Protein AF-A0A935YI33-F1 (afdb_monomer)

Nearest PDB structures (foldseek):
  3vtx-assembly2_B  TM=5.139E-01  e=2.008E-01  Candidatus Magnetobacterium bavaricum
  2r5v-assembly2_B  TM=5.586E-01  e=6.092E-01  Amycolatopsis orientalis
  2r5v-assembly1_A  TM=6.300E-01  e=1.299E+00  Amycolatopsis orientalis
  7yvv-assembly1_A  TM=6.075E-01  e=1.235E+00  Amycolatopsis sp. Hca4
  5kpe-assembly1_A  TM=3.046E-01  e=2.912E+00  synthetic construct

Mean predicted aligned error: 13.24 Å

Secondary structure (DSSP, 8-state):
-HHHHTT----PPPPP-------------PPPPTT-------TT-PPPPTT-PPPTT-PPP--------TTTHHHHHHHHHHHHHHH-TTPEEPTT---EEEEEETTEEEEEEEEEPTTS-EEEEEEEHHHHHHHHTS-TTPPP-HHHHHHHHHHHHTT-----HHHHHHHHTTSTT--TTSSHHHHHHHHHHHHHHTT-HHHHHHHHHHHHHHHTT-HHHHHHHHHHHHHTT-HHHHHHHHHHHHHHHHHH-SSTTTTSSSTTPEE-SSHHHHHHHHHHTTEEEEEEEEEEETTEEEEEEEEEETTT--EEEEEEE-HHHHHHHT-SPP---

Sequence (333 aa):
MIKRLFGFGSRGARPEADRAPARSMGSDPQPECPCLRVWDRRADGTPINPYRYAGDDGSEPSRPIIPLGVARGPVLMAAIHLWVHERYPAAVIGQDGNPWLVSEEGDLHVFAASIRHPDGAAQEVYFNASAVWAALQRDPAAVPTPGDYEALAARMLAGELALDFDWLRRCFATCSAYDPYSGKLATLRKELGDLVTGGEPTRAIAMFQGILPLCLASPLPHALIATAYADLGDSRSADRHRHLAQALLTTMQPEPDAGRSVEKAILTLFPFEEYTLLEIWGYRLERQELNRVGERSLDVMHVIHRETHERAVRYFDVTSIISTTQGPPARTP

pLDDT: mean 74.84, std 23.68, range [23.09, 98.62]

Solvent-accessible surface area (backbone atoms only — not comparable to full-atom values): 19824 Å² total; per-residue (Å²): 110,66,26,60,60,73,70,64,65,80,91,73,78,81,82,85,79,83,88,83,85,88,85,89,78,88,82,80,86,73,82,81,75,89,84,79,77,81,92,63,60,49,98,85,68,50,82,67,66,94,72,66,83,76,67,98,77,78,65,83,75,77,78,80,80,76,80,58,62,88,88,51,37,69,63,53,49,52,49,51,51,48,53,48,37,74,77,35,74,72,40,44,59,45,100,80,55,61,68,40,82,62,46,76,62,86,93,46,46,33,29,36,37,57,36,30,39,86,90,68,52,76,42,81,45,76,47,47,55,56,22,52,50,50,52,68,74,47,63,89,83,65,74,71,36,45,67,57,21,53,55,49,49,52,42,45,73,76,64,53,83,66,53,46,51,54,56,39,39,55,6,40,67,60,27,93,80,55,61,67,74,74,52,56,67,62,51,53,50,49,53,41,49,50,27,43,76,68,71,35,31,72,60,26,50,58,50,45,68,75,43,38,91,80,40,73,71,42,28,62,67,30,26,50,47,17,50,25,29,43,77,73,67,38,53,69,62,13,52,53,23,41,50,50,14,50,52,37,46,40,58,49,47,79,48,100,58,49,15,61,39,82,91,38,33,24,70,37,75,37,74,67,51,56,57,50,51,34,49,56,72,42,36,43,84,75,45,74,48,82,45,74,60,87,92,42,34,29,41,40,34,36,29,30,30,72,87,78,65,48,74,50,62,37,26,30,30,34,35,67,46,56,59,66,73,64,56,78,74,78,78,78,129

Foldseek 3Di:
DLLVLLVNDDDDDDDDDDDDDDDDDDDDDDPDDPPDDDADDPPVRHHDDPQDDDDPPPDDPPPPQDDDPPPCRVVLQVLVVVLCCVLQVQWDQDPVRTFGFRDDDPQWTKTWTWTAHPVRDTDIDIDTSLLSVQVSVDDPPDQAELVQLVVQLVCVVVLDLSHPLLSNLRNLLHDPLQDQPPCVVVVLLVVLQVCLVVLNLVVSVVSCVVCCVNDVSPLSSLSSNLSSCVSVVNNVSSVSSSSSSVSSVCQQPVDPCQQQDPVRAGEDSHPVVVVSVCVNQQKDFPDWDWDDDPLWTWIWTWIARNPPRDIGIGIHTCNSVVVVVVPDPPPDD

Structure (mmCIF, N/CA/C/O backbone):
data_AF-A0A935YI33-F1
#
_entry.id   AF-A0A935YI33-F1
#
loop_
_atom_site.group_PDB
_atom_site.id
_atom_site.type_symbol
_atom_site.label_atom_id
_atom_site.label_alt_id
_atom_site.label_comp_id
_atom_site.label_asym_id
_atom_site.label_entity_id
_atom_site.label_seq_id
_atom_site.pdbx_PDB_ins_code
_atom_site.Cartn_x
_atom_site.Cartn_y
_atom_site.Cartn_z
_atom_site.occupancy
_atom_site.B_iso_or_equiv
_atom_site.auth_seq_id
_atom_site.auth_comp_id
_atom_site.auth_asym_id
_atom_site.auth_atom_id
_atom_site.pdbx_PDB_model_num
ATOM 1 N N . MET A 1 1 ? 7.855 14.098 -3.648 1.00 59.44 1 MET A N 1
ATOM 2 C CA . MET A 1 1 ? 8.245 13.145 -4.717 1.00 59.44 1 MET A CA 1
ATOM 3 C C . MET A 1 1 ? 7.154 12.107 -4.924 1.00 59.44 1 MET A C 1
ATOM 5 O O . MET A 1 1 ? 6.757 11.879 -6.060 1.00 59.44 1 MET A O 1
ATOM 9 N N . ILE A 1 2 ? 6.618 11.547 -3.835 1.00 67.38 2 ILE A N 1
ATOM 10 C CA . ILE A 1 2 ? 5.631 10.461 -3.858 1.00 67.38 2 ILE A CA 1
ATOM 11 C C . ILE A 1 2 ? 4.358 10.851 -4.620 1.00 67.38 2 ILE A C 1
ATOM 13 O O . ILE A 1 2 ? 3.901 10.085 -5.460 1.00 67.38 2 ILE A O 1
ATOM 17 N N . LYS A 1 3 ? 3.854 12.084 -4.453 1.00 68.06 3 LYS A N 1
ATOM 18 C CA . LYS A 1 3 ? 2.726 12.592 -5.260 1.00 68.06 3 LYS A CA 1
ATOM 19 C C . LYS A 1 3 ? 2.952 12.452 -6.774 1.00 68.06 3 LYS A C 1
ATOM 21 O O . LYS A 1 3 ? 2.015 12.122 -7.481 1.00 68.06 3 LYS A O 1
ATOM 26 N N . ARG A 1 4 ? 4.176 12.661 -7.284 1.00 71.56 4 ARG A N 1
ATOM 27 C CA . ARG A 1 4 ? 4.474 12.496 -8.721 1.00 71.56 4 ARG A CA 1
ATOM 28 C C . ARG A 1 4 ? 4.488 11.027 -9.144 1.00 71.56 4 ARG A C 1
ATOM 30 O O . ARG A 1 4 ? 3.982 10.731 -10.217 1.00 71.56 4 ARG A O 1
ATOM 37 N N . LEU A 1 5 ? 5.007 10.132 -8.298 1.00 67.38 5 LEU A N 1
ATOM 38 C CA . LEU A 1 5 ? 5.055 8.687 -8.575 1.00 67.38 5 LEU A CA 1
ATOM 39 C C . LEU A 1 5 ? 3.659 8.086 -8.777 1.00 67.38 5 LEU A C 1
ATOM 41 O O . LEU A 1 5 ? 3.488 7.190 -9.593 1.00 67.38 5 LEU A O 1
ATOM 45 N N . PHE A 1 6 ? 2.663 8.616 -8.068 1.00 66.19 6 PHE A N 1
ATOM 46 C CA . PHE A 1 6 ? 1.271 8.175 -8.160 1.00 66.19 6 PHE A CA 1
ATOM 47 C C . PHE A 1 6 ? 0.375 9.107 -9.000 1.00 66.19 6 PHE A C 1
ATOM 49 O O . PHE A 1 6 ? -0.841 8.958 -8.990 1.00 66.19 6 PHE A O 1
ATOM 56 N N . GLY A 1 7 ? 0.941 10.091 -9.709 1.00 56.66 7 GLY A N 1
ATOM 57 C CA . GLY A 1 7 ? 0.167 10.988 -10.582 1.00 56.66 7 GLY A CA 1
ATOM 58 C C . GLY A 1 7 ? -0.690 12.058 -9.877 1.00 56.66 7 GLY A C 1
ATOM 59 O O . GLY A 1 7 ? -1.504 12.705 -10.524 1.00 56.66 7 GLY A O 1
ATOM 60 N N . PHE A 1 8 ? -0.496 12.315 -8.580 1.00 43.59 8 PHE A N 1
ATOM 61 C CA . PHE A 1 8 ? -1.274 13.257 -7.752 1.00 43.59 8 PHE A CA 1
ATOM 62 C C . PHE A 1 8 ? -0.698 14.695 -7.674 1.00 43.59 8 PHE A C 1
ATOM 64 O O . PHE A 1 8 ? -0.730 15.335 -6.621 1.00 43.59 8 PHE A O 1
ATOM 71 N N . GLY A 1 9 ? -0.114 15.232 -8.750 1.00 35.72 9 GLY A N 1
ATOM 72 C CA . GLY A 1 9 ? 0.497 16.575 -8.743 1.00 35.72 9 GLY A CA 1
ATOM 73 C C . GLY A 1 9 ? -0.469 17.724 -9.077 1.00 35.72 9 GLY A C 1
ATOM 74 O O . GLY A 1 9 ? -1.128 17.689 -10.111 1.00 35.72 9 GLY A O 1
ATOM 75 N N . SER A 1 10 ? -0.495 18.786 -8.259 1.00 36.47 10 SER A N 1
ATOM 76 C CA . SER A 1 10 ? -1.095 20.087 -8.602 1.00 36.47 10 SER A CA 1
ATOM 77 C C . SER A 1 10 ? -0.217 20.858 -9.605 1.00 36.47 10 SER A C 1
ATOM 79 O O . SER A 1 10 ? 1.015 20.774 -9.573 1.00 36.47 10 SER A O 1
ATOM 81 N N . ARG A 1 11 ? -0.849 21.605 -10.527 1.00 31.61 11 ARG A N 1
ATOM 82 C CA . ARG A 1 11 ? -0.173 22.456 -11.524 1.00 31.61 11 ARG A CA 1
ATOM 83 C C . ARG A 1 11 ? 0.627 23.557 -10.812 1.00 31.61 11 ARG A C 1
ATOM 85 O O . ARG A 1 11 ? 0.046 24.516 -10.316 1.00 31.61 11 ARG A O 1
ATOM 92 N N . GLY A 1 12 ? 1.952 23.428 -10.774 1.00 33.34 12 GLY A N 1
ATOM 93 C CA . GLY A 1 12 ? 2.852 24.506 -10.361 1.00 33.34 12 GLY A CA 1
ATOM 94 C C . GLY A 1 12 ? 3.067 25.503 -11.501 1.00 33.34 12 GLY A C 1
ATOM 95 O O . GLY A 1 12 ? 3.291 25.095 -12.640 1.00 33.34 12 GLY A O 1
ATOM 96 N N . ALA A 1 13 ? 2.973 26.796 -11.189 1.00 34.59 13 ALA A N 1
ATOM 97 C CA . ALA A 1 13 ? 3.215 27.907 -12.104 1.00 34.59 13 ALA A CA 1
ATOM 98 C C . ALA A 1 13 ? 4.584 27.806 -12.807 1.00 34.59 13 ALA A C 1
ATOM 100 O O . ALA A 1 13 ? 5.570 27.360 -12.218 1.00 34.59 13 ALA A O 1
ATOM 101 N N . ARG A 1 14 ? 4.631 28.236 -14.077 1.00 29.80 14 ARG A N 1
ATOM 102 C CA . ARG A 1 14 ? 5.876 28.373 -14.850 1.00 29.80 14 ARG A CA 1
ATOM 103 C C . ARG A 1 14 ? 6.832 29.334 -14.127 1.00 29.80 14 ARG A C 1
ATOM 105 O O . ARG A 1 14 ? 6.373 30.397 -13.713 1.00 29.80 14 ARG A O 1
ATOM 112 N N . PRO A 1 15 ? 8.135 29.020 -14.024 1.00 34.75 15 PRO A N 1
ATOM 113 C CA . PRO A 1 15 ? 9.113 30.009 -13.607 1.00 34.75 15 PRO A CA 1
ATOM 114 C C . PRO A 1 15 ? 9.239 31.081 -14.696 1.00 34.75 15 PRO A C 1
ATOM 116 O O . PRO A 1 15 ? 9.358 30.780 -15.886 1.00 34.75 15 PRO A O 1
ATOM 119 N N . GLU A 1 16 ? 9.161 32.330 -14.260 1.00 34.31 16 GLU A N 1
ATOM 120 C CA . GLU A 1 16 ? 9.405 33.528 -15.052 1.00 34.31 16 GLU A CA 1
ATOM 121 C C . GLU A 1 16 ? 10.890 33.541 -15.455 1.00 34.31 16 GLU A C 1
ATOM 123 O O . GLU A 1 16 ? 11.776 33.464 -14.605 1.00 34.31 16 GLU A O 1
ATOM 128 N N . ALA A 1 17 ? 11.162 33.526 -16.762 1.00 40.50 17 ALA A N 1
ATOM 129 C CA . ALA A 1 17 ? 12.516 33.511 -17.301 1.00 40.50 17 ALA A CA 1
ATOM 130 C C . ALA A 1 17 ? 13.021 34.947 -17.488 1.00 40.50 17 ALA A C 1
ATOM 132 O O . ALA A 1 17 ? 12.507 35.690 -18.328 1.00 40.50 17 ALA A O 1
ATOM 133 N N . ASP A 1 18 ? 14.051 35.304 -16.725 1.00 40.47 18 ASP A N 1
ATOM 134 C CA . ASP A 1 18 ? 14.826 36.527 -16.913 1.00 40.47 18 ASP A CA 1
ATOM 135 C C . ASP A 1 18 ? 15.598 36.510 -18.243 1.00 40.47 18 ASP A C 1
ATOM 137 O O . ASP A 1 18 ? 16.157 35.498 -18.677 1.00 40.47 18 ASP A O 1
ATOM 141 N N . ARG A 1 19 ? 15.617 37.672 -18.902 1.00 46.53 19 ARG A N 1
ATOM 142 C CA . ARG A 1 19 ? 16.257 37.933 -20.199 1.00 46.53 19 ARG A CA 1
ATOM 143 C C . ARG A 1 19 ? 17.764 38.184 -20.063 1.00 46.53 19 ARG A C 1
ATOM 145 O O . ARG A 1 19 ? 18.158 39.082 -19.328 1.00 46.53 19 ARG A O 1
ATOM 152 N N . ALA A 1 20 ? 18.570 37.554 -20.926 1.00 34.31 20 ALA A N 1
ATOM 153 C CA . ALA A 1 20 ? 19.817 38.110 -21.488 1.00 34.31 20 ALA A CA 1
ATOM 154 C C . ALA A 1 20 ? 20.235 37.357 -22.784 1.00 34.31 20 ALA A C 1
ATOM 156 O O . ALA A 1 20 ? 19.763 36.241 -23.001 1.00 34.31 20 ALA A O 1
ATOM 157 N N . PRO A 1 21 ? 21.035 37.959 -23.696 1.00 50.53 21 PRO A N 1
ATOM 158 C CA . PRO A 1 21 ? 20.793 37.824 -25.135 1.00 50.53 21 PRO A CA 1
ATOM 159 C C . PRO A 1 21 ? 21.691 36.844 -25.918 1.00 50.53 21 PRO A C 1
ATOM 161 O O . PRO A 1 21 ? 22.870 36.659 -25.638 1.00 50.53 21 PRO A O 1
ATOM 164 N N . ALA A 1 22 ? 21.069 36.311 -26.975 1.00 43.03 22 ALA A N 1
ATOM 165 C CA . ALA A 1 22 ? 21.565 35.921 -28.300 1.00 43.03 22 ALA A CA 1
ATOM 166 C C . ALA A 1 22 ? 23.020 35.431 -28.480 1.00 43.03 22 ALA A C 1
ATOM 168 O O . ALA A 1 22 ? 23.965 36.214 -28.573 1.00 43.03 22 ALA A O 1
ATOM 169 N N . ARG A 1 23 ? 23.139 34.138 -28.817 1.00 32.62 23 ARG A N 1
ATOM 170 C CA . ARG A 1 23 ? 24.031 33.657 -29.885 1.00 32.62 23 ARG A CA 1
ATOM 171 C C . ARG A 1 23 ? 23.282 32.661 -30.769 1.00 32.62 23 ARG A C 1
ATOM 173 O O . ARG A 1 23 ? 22.796 31.645 -30.289 1.00 32.62 23 ARG A O 1
ATOM 180 N N . SER A 1 24 ? 23.189 32.980 -32.056 1.00 39.78 24 SER A N 1
ATOM 181 C CA . SER A 1 24 ? 22.669 32.112 -33.110 1.00 39.78 24 SER A CA 1
ATOM 182 C C . SER A 1 24 ? 23.780 31.221 -33.659 1.00 39.78 24 SER A C 1
ATOM 184 O O . SER A 1 24 ? 24.807 31.751 -34.080 1.00 39.78 24 SER A O 1
ATOM 186 N N . MET A 1 25 ? 23.545 29.913 -33.752 1.00 32.97 25 MET A N 1
ATOM 187 C CA . MET A 1 25 ? 24.075 29.072 -34.829 1.00 32.97 25 MET A CA 1
ATOM 188 C C . MET A 1 25 ? 23.209 27.810 -34.981 1.00 32.97 25 MET A C 1
ATOM 190 O O . MET A 1 25 ? 23.080 27.040 -34.039 1.00 32.97 25 MET A O 1
ATOM 194 N N . GLY A 1 26 ? 22.622 27.667 -36.177 1.00 35.56 26 GLY A N 1
ATOM 195 C CA . GLY A 1 26 ? 22.215 26.428 -36.856 1.00 35.56 26 GLY A CA 1
ATOM 196 C C . GLY A 1 26 ? 21.299 25.443 -36.127 1.00 35.56 26 GLY A C 1
ATOM 197 O O . GLY A 1 26 ? 21.787 24.554 -35.440 1.00 35.56 26 GLY A O 1
ATOM 198 N N . SER A 1 27 ? 19.992 25.515 -36.387 1.00 30.86 27 SER A N 1
ATOM 199 C CA . SER A 1 27 ? 19.051 24.419 -36.129 1.00 30.86 27 SER A CA 1
ATOM 200 C C . SER A 1 27 ? 18.629 23.770 -37.450 1.00 30.86 27 SER A C 1
ATOM 202 O O . SER A 1 27 ? 17.852 24.364 -38.199 1.00 30.86 27 SER A O 1
ATOM 204 N N . ASP A 1 28 ? 19.105 22.552 -37.709 1.00 34.19 28 ASP A N 1
ATOM 205 C CA . ASP A 1 28 ? 18.313 21.575 -38.462 1.00 34.19 28 ASP A CA 1
ATOM 206 C C . ASP A 1 28 ? 17.108 21.157 -37.593 1.00 34.19 28 ASP A C 1
ATOM 208 O O . ASP A 1 28 ? 17.246 21.068 -36.366 1.00 34.19 28 ASP A O 1
ATOM 212 N N . PRO A 1 29 ? 15.920 20.915 -38.176 1.00 32.59 29 PRO A N 1
ATOM 213 C CA . PRO A 1 29 ? 14.749 20.504 -37.414 1.00 32.59 29 PRO A CA 1
ATOM 214 C C . PRO A 1 29 ? 14.952 19.078 -36.886 1.00 32.59 29 PRO A C 1
ATOM 216 O O . PRO A 1 29 ? 14.968 18.112 -37.648 1.00 32.59 29 PRO A O 1
ATOM 219 N N . GLN A 1 30 ? 15.096 18.934 -35.568 1.00 31.50 30 GLN A N 1
ATOM 220 C CA . GLN A 1 30 ? 14.924 17.631 -34.931 1.00 31.50 30 GLN A CA 1
ATOM 221 C C . GLN A 1 30 ? 13.450 17.207 -35.019 1.00 31.50 30 GLN A C 1
ATOM 223 O O . GLN A 1 30 ? 12.571 18.059 -34.870 1.00 31.50 30 GLN A O 1
ATOM 228 N N . PRO A 1 31 ? 13.156 15.914 -35.248 1.00 27.16 31 PRO A N 1
ATOM 229 C CA . PRO A 1 31 ? 11.786 15.427 -35.248 1.00 27.16 31 PRO A CA 1
ATOM 230 C C . PRO A 1 31 ? 11.202 15.582 -33.842 1.00 27.16 31 PRO A C 1
ATOM 232 O O . PRO A 1 31 ? 11.780 15.119 -32.857 1.00 27.16 31 PRO A O 1
ATOM 235 N N . GLU A 1 32 ? 10.060 16.259 -33.753 1.00 26.84 32 GLU A N 1
ATOM 236 C CA . GLU A 1 32 ? 9.299 16.379 -32.515 1.00 26.84 32 GLU A CA 1
ATOM 237 C C . GLU A 1 32 ? 8.979 14.981 -31.963 1.00 26.84 32 GLU A C 1
ATOM 239 O O . GLU A 1 32 ? 8.422 14.122 -32.647 1.00 26.84 32 GLU A O 1
ATOM 244 N N . CYS A 1 33 ? 9.356 14.747 -30.708 1.00 23.62 33 CYS A N 1
ATOM 245 C CA . CYS A 1 33 ? 9.044 13.524 -29.983 1.00 23.62 33 CYS A CA 1
ATOM 246 C C . CYS A 1 33 ? 7.551 13.546 -29.576 1.00 23.62 33 CYS A C 1
ATOM 248 O O . CYS A 1 33 ? 7.162 14.449 -28.830 1.00 23.62 33 CYS A O 1
ATOM 250 N N . PRO A 1 34 ? 6.686 12.599 -30.003 1.00 25.39 34 PRO A N 1
ATOM 251 C CA . PRO A 1 34 ? 5.232 12.731 -29.825 1.00 25.39 34 PRO A CA 1
ATOM 252 C C . PRO A 1 34 ? 4.716 12.464 -28.400 1.00 25.39 34 PRO A C 1
ATOM 254 O O . PRO A 1 34 ? 3.519 12.592 -28.152 1.00 25.39 34 PRO A O 1
ATOM 257 N N . CYS A 1 35 ? 5.565 12.052 -27.455 1.00 25.00 35 CYS A N 1
ATOM 258 C CA . CYS A 1 35 ? 5.125 11.416 -26.207 1.00 25.00 35 CYS A CA 1
ATOM 259 C C . CYS A 1 35 ? 5.115 12.313 -24.956 1.00 25.00 35 CYS A C 1
ATOM 261 O O . CYS A 1 35 ? 4.927 11.807 -23.851 1.00 25.00 35 CYS A O 1
ATOM 263 N N . LEU A 1 36 ? 5.241 13.637 -25.094 1.00 23.09 36 LEU A N 1
ATOM 264 C CA . LEU A 1 36 ? 5.132 14.558 -23.957 1.00 23.09 36 LEU A CA 1
ATOM 265 C C . LEU A 1 36 ? 4.016 15.594 -24.169 1.00 23.09 36 LEU A C 1
ATOM 267 O O . LEU A 1 36 ? 4.271 16.746 -24.514 1.00 23.09 36 LEU A O 1
ATOM 271 N N . ARG A 1 37 ? 2.757 15.202 -23.927 1.00 24.36 37 ARG A N 1
ATOM 272 C CA . ARG A 1 37 ? 1.667 16.167 -23.701 1.00 24.36 37 ARG A CA 1
ATOM 273 C C . ARG A 1 37 ? 1.352 16.269 -22.217 1.00 24.36 37 ARG A C 1
ATOM 275 O O . ARG A 1 37 ? 0.995 15.298 -21.558 1.00 24.36 37 ARG A O 1
ATOM 282 N N . VAL A 1 38 ? 1.502 17.486 -21.709 1.00 26.45 38 VAL A N 1
ATOM 283 C CA . VAL A 1 38 ? 1.072 17.899 -20.377 1.00 26.45 38 VAL A CA 1
ATOM 284 C C . VAL A 1 38 ? -0.459 17.865 -20.314 1.00 26.45 38 VAL A C 1
ATOM 286 O O . VAL A 1 38 ? -1.143 18.334 -21.217 1.00 26.45 38 VAL A O 1
ATOM 289 N N . TRP A 1 39 ? -0.962 17.291 -19.226 1.00 35.00 39 TRP A N 1
ATOM 290 C CA . TRP A 1 39 ? -2.357 17.116 -18.826 1.00 35.00 39 TRP A CA 1
ATOM 291 C C . TRP A 1 39 ? -3.199 18.390 -18.970 1.00 35.00 39 TRP A C 1
ATOM 293 O O . TRP A 1 39 ? -3.049 19.320 -18.167 1.00 35.00 39 TRP A O 1
ATOM 303 N N . ASP A 1 40 ? -4.136 18.411 -19.920 1.00 32.69 40 ASP A N 1
ATOM 304 C CA . ASP A 1 40 ? -5.087 19.512 -20.080 1.00 32.69 40 ASP A CA 1
ATOM 305 C C . ASP A 1 40 ? -6.541 19.142 -19.788 1.00 32.69 40 ASP A C 1
ATOM 307 O O . ASP A 1 40 ? -6.985 18.016 -19.996 1.00 32.69 40 ASP A O 1
ATOM 311 N N . ARG A 1 41 ? -7.278 20.127 -19.264 1.00 36.75 41 ARG A N 1
ATOM 312 C CA . ARG A 1 41 ? -8.740 20.172 -19.338 1.00 36.75 41 ARG A CA 1
ATOM 313 C C . ARG A 1 41 ? -9.105 20.858 -20.649 1.00 36.75 41 ARG A C 1
ATOM 315 O O . ARG A 1 41 ? -8.359 21.714 -21.124 1.00 36.75 41 ARG A O 1
ATOM 322 N N . ARG A 1 42 ? -10.274 20.546 -21.203 1.00 42.56 42 ARG A N 1
ATOM 323 C CA . ARG A 1 42 ? -10.866 21.413 -22.230 1.00 42.56 42 ARG A CA 1
ATOM 324 C C . ARG A 1 42 ? -11.097 22.813 -21.646 1.00 42.56 42 ARG A C 1
ATOM 326 O O . ARG A 1 42 ? -11.226 22.968 -20.430 1.00 42.56 42 ARG A O 1
ATOM 333 N N . ALA A 1 43 ? -11.173 23.830 -22.505 1.00 36.81 43 ALA A N 1
ATOM 334 C CA . ALA A 1 43 ? -11.447 25.211 -22.090 1.00 36.81 43 ALA A CA 1
ATOM 335 C C . ALA A 1 43 ? -12.778 25.362 -21.318 1.00 36.81 43 ALA A C 1
ATOM 337 O O . ALA A 1 43 ? -12.944 26.313 -20.561 1.00 36.81 43 ALA A O 1
ATOM 338 N N . ASP A 1 44 ? -13.694 24.402 -21.468 1.00 48.47 44 ASP A N 1
ATOM 339 C CA . ASP A 1 44 ? -14.980 24.323 -20.765 1.00 48.47 44 ASP A CA 1
ATOM 340 C C . ASP A 1 44 ? -14.911 23.637 -19.384 1.00 48.47 44 ASP A C 1
ATOM 342 O O . ASP A 1 44 ? -15.921 23.509 -18.695 1.00 48.47 44 ASP A O 1
ATOM 346 N N . GLY A 1 45 ? -13.728 23.186 -18.959 1.00 35.00 45 GLY A N 1
ATOM 347 C CA . GLY A 1 45 ? -13.525 22.559 -17.659 1.00 35.00 45 GLY A CA 1
ATOM 348 C C . GLY A 1 45 ? -13.875 21.071 -17.583 1.00 35.00 45 GLY A C 1
ATOM 349 O O . GLY A 1 45 ? -13.715 20.500 -16.501 1.00 35.00 45 GLY A O 1
ATOM 350 N N . THR A 1 46 ? -14.272 20.411 -18.675 1.00 41.94 46 THR A N 1
ATOM 351 C CA . THR A 1 46 ? -14.496 18.955 -18.669 1.00 41.94 46 THR A CA 1
ATOM 352 C C . THR A 1 46 ? -13.179 18.161 -18.578 1.00 41.94 46 THR A C 1
ATOM 354 O O . THR A 1 46 ? -12.167 18.547 -19.182 1.00 41.94 46 THR A O 1
ATOM 357 N N . PRO A 1 47 ? -13.146 17.059 -17.797 1.00 37.91 47 PRO A N 1
ATOM 358 C CA . PRO A 1 47 ? -11.981 16.184 -17.719 1.00 37.91 47 PRO A CA 1
ATOM 359 C C . PRO A 1 47 ? -11.801 15.405 -19.029 1.00 37.91 47 PRO A C 1
ATOM 361 O O . PRO A 1 47 ? -12.751 14.843 -19.574 1.00 37.91 47 PRO A O 1
ATOM 364 N N . ILE A 1 48 ? -10.569 15.364 -19.539 1.00 41.03 48 ILE A N 1
ATOM 365 C CA . ILE A 1 48 ? -10.214 14.523 -20.685 1.00 41.03 48 ILE A CA 1
ATOM 366 C C . ILE A 1 48 ? -10.034 13.087 -20.175 1.00 41.03 48 ILE A C 1
ATOM 368 O O . ILE A 1 48 ? -9.177 12.832 -19.333 1.00 41.03 48 ILE A O 1
ATOM 372 N N . ASN A 1 49 ? -10.854 12.160 -20.674 1.00 38.41 49 ASN A N 1
ATOM 373 C CA . ASN A 1 49 ? -10.708 10.725 -20.422 1.00 38.41 49 ASN A CA 1
ATOM 374 C C . ASN A 1 49 ? -9.491 10.195 -21.218 1.00 38.41 49 ASN A C 1
ATOM 376 O O . ASN A 1 49 ? -9.512 10.300 -22.447 1.00 38.41 49 ASN A O 1
ATOM 380 N N . PRO A 1 50 ? -8.456 9.628 -20.567 1.00 36.16 50 PRO A N 1
ATOM 381 C CA . PRO A 1 50 ? -7.214 9.217 -21.230 1.00 36.16 50 PRO A CA 1
ATOM 382 C C . PRO A 1 50 ? -7.356 8.002 -22.165 1.00 36.16 50 PRO A C 1
ATOM 384 O O . PRO A 1 50 ? -6.408 7.690 -22.876 1.00 36.16 50 PRO A O 1
ATOM 387 N N . TYR A 1 51 ? -8.524 7.352 -22.216 1.00 33.31 51 TYR A N 1
ATOM 388 C CA . TYR A 1 51 ? -8.783 6.181 -23.066 1.00 33.31 51 TYR A CA 1
ATOM 389 C C . TYR A 1 51 ? -9.726 6.463 -24.247 1.00 33.31 51 TYR A C 1
ATOM 391 O O . TYR A 1 51 ? -10.108 5.552 -24.978 1.00 33.31 51 TYR A O 1
ATOM 399 N N . ARG A 1 52 ? -10.115 7.726 -24.473 1.00 36.38 52 ARG A N 1
ATOM 400 C CA . ARG A 1 52 ? -10.940 8.109 -25.629 1.00 36.38 52 ARG A CA 1
ATOM 401 C C . ARG A 1 52 ? -10.046 8.517 -26.802 1.00 36.38 52 ARG A C 1
ATOM 403 O O . ARG A 1 52 ? -9.565 9.646 -26.847 1.00 36.38 52 ARG A O 1
ATOM 410 N N . TYR A 1 53 ? -9.886 7.633 -27.785 1.00 31.59 53 TYR A N 1
ATOM 411 C CA . TYR A 1 53 ? -9.515 8.074 -29.131 1.00 31.59 53 TYR A CA 1
ATOM 412 C C . TYR A 1 53 ? -10.677 8.899 -29.704 1.00 31.59 53 TYR A C 1
ATOM 414 O O . TYR A 1 53 ? -11.808 8.419 -29.790 1.00 31.59 53 TYR A O 1
ATOM 422 N N . ALA A 1 54 ? -10.409 10.157 -30.050 1.00 35.47 54 ALA A N 1
ATOM 423 C CA . ALA A 1 54 ? -11.294 10.940 -30.902 1.00 35.47 54 ALA A CA 1
ATOM 424 C C . ALA A 1 54 ? -11.027 10.527 -32.355 1.00 35.47 54 ALA A C 1
ATOM 426 O O . ALA A 1 54 ? -9.874 10.517 -32.779 1.00 35.47 54 ALA A O 1
ATOM 427 N N . GLY A 1 55 ? -12.075 10.171 -33.100 1.00 36.22 55 GLY A N 1
ATOM 428 C CA . GLY A 1 55 ? -11.997 10.170 -34.559 1.00 36.22 55 GLY A CA 1
ATOM 429 C C . GLY A 1 55 ? -11.776 11.601 -35.059 1.00 36.22 55 GLY A C 1
ATOM 430 O O . GLY A 1 55 ? -12.247 12.553 -34.435 1.00 36.22 55 GLY A O 1
ATOM 431 N N . ASP A 1 56 ? -11.049 11.745 -36.165 1.00 35.84 56 ASP A N 1
ATOM 432 C CA . ASP A 1 56 ? -10.579 13.024 -36.728 1.00 35.84 56 ASP A CA 1
ATOM 433 C C . ASP A 1 56 ? -11.686 14.008 -37.175 1.00 35.84 56 ASP A C 1
ATOM 435 O O . ASP A 1 56 ? -11.379 15.091 -37.670 1.00 35.84 56 ASP A O 1
ATOM 439 N N . ASP A 1 57 ? -12.973 13.693 -37.011 1.00 42.69 57 ASP A N 1
ATOM 440 C CA . ASP A 1 57 ? -14.076 14.491 -37.565 1.00 42.69 57 ASP A CA 1
ATOM 441 C C . ASP A 1 57 ? -14.839 15.356 -36.546 1.00 42.69 57 ASP A C 1
ATOM 443 O O . ASP A 1 57 ? -15.745 16.099 -36.925 1.00 42.69 57 ASP A O 1
ATOM 447 N N . GLY A 1 58 ? -14.479 15.308 -35.260 1.00 37.38 58 GLY A N 1
ATOM 448 C CA . GLY A 1 58 ? -15.135 16.121 -34.230 1.00 37.38 58 GLY A CA 1
ATOM 449 C C . GLY A 1 58 ? -16.607 15.767 -33.982 1.00 37.38 58 GLY A C 1
ATOM 450 O O . GLY A 1 58 ? -17.298 16.517 -33.289 1.00 37.38 58 GLY A O 1
ATOM 451 N N . SER A 1 59 ? -17.094 14.637 -34.502 1.00 35.69 59 SER A N 1
ATOM 452 C CA . SER A 1 59 ? -18.404 14.103 -34.139 1.00 35.69 59 SER A CA 1
ATOM 453 C C . SER A 1 59 ? -18.342 13.427 -32.761 1.00 35.69 59 SER A C 1
ATOM 455 O O . SER A 1 59 ? -17.340 12.809 -32.392 1.00 35.69 59 SER A O 1
ATOM 457 N N . GLU A 1 60 ? -19.394 13.568 -31.942 1.00 34.09 60 GLU A N 1
ATOM 458 C CA . GLU A 1 60 ? -19.512 12.752 -30.729 1.00 34.09 60 GLU A CA 1
ATOM 459 C C . GLU A 1 60 ? -19.591 11.278 -31.146 1.00 34.09 60 GLU A C 1
ATOM 461 O O . GLU A 1 60 ? -20.538 10.907 -31.846 1.00 34.09 60 GLU A O 1
ATOM 466 N N . PRO A 1 61 ? -18.660 10.405 -30.716 1.00 34.78 61 PRO A N 1
ATOM 467 C CA . PRO A 1 61 ? -18.794 8.996 -31.019 1.00 34.78 61 PRO A CA 1
ATOM 468 C C . PRO A 1 61 ? -20.027 8.476 -30.282 1.00 34.78 61 PRO A C 1
ATOM 470 O O . PRO A 1 61 ? -20.092 8.507 -29.046 1.00 34.78 61 PRO A O 1
ATOM 473 N N . SER A 1 62 ? -21.002 7.980 -31.045 1.00 39.56 62 SER A N 1
ATOM 474 C CA . SER A 1 62 ? -22.052 7.106 -30.534 1.00 39.56 62 SER A CA 1
ATOM 475 C C . SER A 1 62 ? -21.381 6.019 -29.698 1.00 39.56 62 SER A C 1
ATOM 477 O O . SER A 1 62 ? -20.565 5.267 -30.231 1.00 39.56 62 SER A O 1
ATOM 479 N N . ARG A 1 63 ? -21.661 5.983 -28.389 1.00 37.53 63 ARG A N 1
ATOM 480 C CA . ARG A 1 63 ? -21.049 5.041 -27.440 1.00 37.53 63 ARG A CA 1
ATOM 481 C C . ARG A 1 63 ? -21.234 3.612 -27.977 1.00 37.53 63 ARG A C 1
ATOM 483 O O . ARG A 1 63 ? -22.380 3.160 -28.010 1.00 37.53 63 ARG A O 1
ATOM 490 N N . PRO A 1 64 ? -20.178 2.892 -28.399 1.00 31.80 64 PRO A N 1
ATOM 491 C CA . PRO A 1 64 ? -20.345 1.498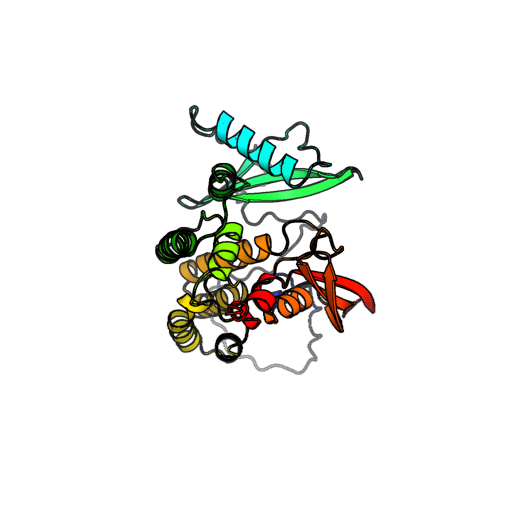 -28.762 1.00 31.80 64 PRO A CA 1
ATOM 492 C C . PRO A 1 64 ? -20.611 0.720 -27.472 1.00 31.80 64 PRO A C 1
ATOM 494 O O . PRO A 1 64 ? -19.731 0.550 -26.632 1.00 31.80 64 PRO A O 1
ATOM 497 N N . ILE A 1 65 ? -21.855 0.282 -27.288 1.00 38.31 65 ILE A N 1
ATOM 498 C CA . ILE A 1 65 ? -22.182 -0.745 -26.303 1.00 38.31 65 ILE A CA 1
ATOM 499 C C . ILE A 1 65 ? -21.627 -2.043 -26.883 1.00 38.31 65 ILE A C 1
ATOM 501 O O . ILE A 1 65 ? -22.210 -2.601 -27.809 1.00 38.31 65 ILE A O 1
ATOM 505 N N . ILE A 1 66 ? -20.477 -2.494 -26.387 1.00 33.56 66 ILE A N 1
ATOM 506 C CA . ILE A 1 66 ? -19.940 -3.811 -26.733 1.00 33.56 66 ILE A CA 1
ATOM 507 C C . ILE A 1 66 ? -20.696 -4.830 -25.868 1.00 33.56 66 ILE A C 1
ATOM 509 O O . ILE A 1 66 ? -20.563 -4.794 -24.641 1.00 33.56 66 ILE A O 1
ATOM 513 N N . PRO A 1 67 ? -21.535 -5.707 -26.447 1.00 34.22 67 PRO A N 1
ATOM 514 C CA . PRO A 1 67 ? -22.249 -6.700 -25.663 1.00 34.22 67 PRO A CA 1
ATOM 515 C C . PRO A 1 67 ? -21.256 -7.723 -25.100 1.00 34.22 67 PRO A C 1
ATOM 517 O O . PRO A 1 67 ? -20.575 -8.426 -25.846 1.00 34.22 67 PRO A O 1
ATOM 520 N N . LEU A 1 68 ? -21.201 -7.829 -23.769 1.00 39.47 68 LEU A N 1
ATOM 521 C CA . LEU A 1 68 ? -20.561 -8.949 -23.080 1.00 39.47 68 LEU A CA 1
ATOM 522 C C . LEU A 1 68 ? -21.172 -10.262 -23.589 1.00 39.47 68 LEU A C 1
ATOM 524 O O . LEU A 1 68 ? -22.396 -10.380 -23.681 1.00 39.47 68 LEU A O 1
ATOM 528 N N . GLY A 1 69 ? -20.331 -11.253 -23.904 1.00 37.38 69 GLY A N 1
ATOM 529 C CA . GLY A 1 69 ? -20.769 -12.564 -24.389 1.00 37.38 69 GLY A CA 1
ATOM 530 C C . GLY A 1 69 ? -21.946 -13.127 -23.577 1.00 37.38 69 GLY A C 1
ATOM 531 O O . GLY A 1 69 ? -21.912 -13.171 -22.343 1.00 37.38 69 GLY A O 1
ATOM 532 N N . VAL A 1 70 ? -22.986 -13.558 -24.298 1.00 36.97 70 VAL A N 1
ATOM 533 C CA . VAL A 1 70 ? -24.379 -13.775 -23.845 1.00 36.97 70 VAL A CA 1
ATOM 534 C C . VAL A 1 70 ? -24.525 -14.691 -22.613 1.00 36.97 70 VAL A C 1
ATOM 536 O O . VAL A 1 70 ? -25.518 -14.607 -21.900 1.00 3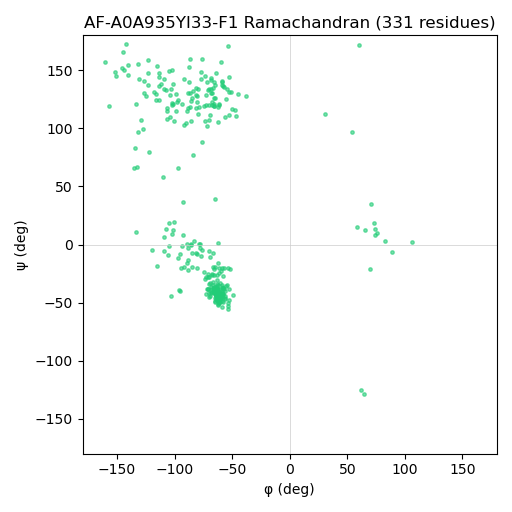6.97 70 VAL A O 1
ATOM 539 N N . ALA A 1 71 ? -23.528 -15.527 -22.306 1.00 31.81 71 ALA A N 1
ATOM 540 C CA . ALA A 1 71 ? -23.567 -16.462 -21.178 1.00 31.81 71 ALA A CA 1
ATOM 541 C C . ALA A 1 71 ? -22.978 -15.926 -19.852 1.00 31.81 71 ALA A C 1
ATOM 543 O O . ALA A 1 71 ? -23.282 -16.478 -18.799 1.00 31.81 71 ALA A O 1
ATOM 544 N N . ARG A 1 72 ? -22.140 -14.874 -19.868 1.00 46.69 72 ARG A N 1
ATOM 545 C CA . ARG A 1 72 ? -21.489 -14.318 -18.653 1.00 46.69 72 ARG A CA 1
ATOM 546 C C . ARG A 1 72 ? -21.927 -12.895 -18.304 1.00 46.69 72 ARG A C 1
ATOM 548 O O . ARG A 1 72 ? -21.765 -12.488 -17.158 1.00 46.69 72 ARG A O 1
ATOM 555 N N . GLY A 1 73 ? -22.515 -12.168 -19.258 1.00 55.50 73 GLY A N 1
ATOM 556 C CA . GLY A 1 73 ? -22.947 -10.778 -19.082 1.00 55.50 73 GLY A CA 1
ATOM 557 C C . GLY A 1 73 ? -23.860 -10.549 -17.867 1.00 55.50 73 GLY A C 1
ATOM 558 O O . GLY A 1 73 ? -23.499 -9.753 -17.008 1.00 55.50 73 GLY A O 1
ATOM 559 N N . PRO A 1 74 ? -24.993 -11.259 -17.716 1.00 57.06 74 PRO A N 1
ATOM 560 C CA . PRO A 1 74 ? -25.939 -10.977 -16.632 1.00 57.06 74 PRO A CA 1
ATOM 561 C C . PRO A 1 74 ? -25.378 -11.262 -15.233 1.00 57.06 74 PRO A C 1
ATOM 563 O O . PRO A 1 74 ? -25.609 -10.491 -14.306 1.00 57.06 74 PRO A O 1
ATOM 566 N N . VAL A 1 75 ? -24.611 -12.347 -15.085 1.00 59.66 75 VAL A N 1
ATOM 567 C CA . VAL A 1 75 ? -24.041 -12.758 -13.793 1.00 59.66 75 VAL A CA 1
ATOM 568 C C . VAL A 1 75 ? -22.911 -11.820 -13.377 1.00 59.66 75 VAL A C 1
ATOM 570 O O . VAL A 1 75 ? -22.871 -11.405 -12.225 1.00 59.66 75 VAL A O 1
ATOM 573 N N . LEU A 1 76 ? -22.033 -11.431 -14.311 1.00 62.81 76 LEU A N 1
ATOM 574 C CA . LEU A 1 76 ? -20.970 -10.462 -14.042 1.00 62.81 76 LEU A CA 1
ATOM 575 C C . LEU A 1 76 ? -21.542 -9.079 -13.704 1.00 62.81 76 LEU A C 1
ATOM 577 O O . LEU A 1 76 ? -21.058 -8.424 -12.790 1.00 62.81 76 LEU A O 1
ATOM 581 N N . MET A 1 77 ? -22.595 -8.648 -14.398 1.00 65.56 77 MET A N 1
ATOM 582 C CA . MET A 1 77 ? -23.241 -7.361 -14.129 1.00 65.56 77 MET A CA 1
ATOM 583 C C . MET A 1 77 ? -23.954 -7.346 -12.775 1.00 65.56 77 MET A C 1
ATOM 585 O O . MET A 1 77 ? -23.809 -6.378 -12.034 1.00 65.56 77 MET A O 1
ATOM 589 N N . ALA A 1 78 ? -24.638 -8.433 -12.404 1.00 65.62 78 ALA A N 1
ATOM 590 C CA . ALA A 1 78 ? -25.224 -8.586 -11.072 1.00 65.62 78 ALA A CA 1
ATOM 591 C C . ALA A 1 78 ? -24.151 -8.609 -9.970 1.00 65.62 78 ALA A C 1
ATOM 593 O O . ALA A 1 78 ? -24.312 -7.968 -8.937 1.00 65.62 78 ALA A O 1
ATOM 594 N N . ALA A 1 79 ? -23.034 -9.296 -10.217 1.00 65.06 79 ALA A N 1
ATOM 595 C CA . ALA A 1 79 ? -21.857 -9.308 -9.354 1.00 65.06 79 ALA A CA 1
ATOM 596 C C . ALA A 1 79 ? -21.282 -7.896 -9.153 1.00 65.06 79 ALA A C 1
ATOM 598 O O . ALA A 1 79 ? -21.060 -7.465 -8.025 1.00 65.06 79 ALA A O 1
ATOM 599 N N . ILE A 1 80 ? -21.098 -7.143 -10.237 1.00 66.19 80 ILE A N 1
ATOM 600 C CA . ILE A 1 80 ? -20.625 -5.761 -10.176 1.00 66.19 80 ILE A CA 1
ATOM 601 C C . ILE A 1 80 ? -21.618 -4.872 -9.418 1.00 66.19 80 ILE A C 1
ATOM 603 O O . ILE A 1 80 ? -21.199 -4.085 -8.574 1.00 66.19 80 ILE A O 1
ATOM 607 N N . HIS A 1 81 ? -22.922 -4.996 -9.678 1.00 65.19 81 HIS A N 1
ATOM 608 C CA . HIS A 1 81 ? -23.949 -4.257 -8.938 1.00 65.19 81 HIS A CA 1
ATOM 609 C C . HIS A 1 81 ? -23.921 -4.576 -7.445 1.00 65.19 81 HIS A C 1
ATOM 611 O O . HIS A 1 81 ? -23.971 -3.648 -6.642 1.00 65.19 81 HIS A O 1
ATOM 617 N N . LEU A 1 82 ? -23.784 -5.852 -7.074 1.00 67.62 82 LEU A N 1
ATOM 618 C CA . LEU A 1 82 ? -23.672 -6.275 -5.680 1.00 67.62 82 LEU A CA 1
ATOM 619 C C . LEU A 1 82 ? -22.416 -5.689 -5.023 1.00 67.62 82 LEU A C 1
ATOM 621 O O . LEU A 1 82 ? -22.514 -5.071 -3.969 1.00 67.62 82 LEU A O 1
ATOM 625 N N . TRP A 1 83 ? -21.263 -5.794 -5.686 1.00 68.94 83 TRP A N 1
ATOM 626 C CA . TRP A 1 83 ? -19.997 -5.245 -5.196 1.00 68.94 83 TRP A CA 1
ATOM 627 C C . TRP A 1 83 ? -20.053 -3.721 -5.010 1.00 68.94 83 TRP A C 1
ATOM 629 O O . TRP A 1 83 ? -19.607 -3.198 -3.989 1.00 68.94 83 TRP A O 1
ATOM 639 N N . VAL A 1 84 ? -20.640 -2.997 -5.972 1.00 64.56 84 VAL A N 1
ATOM 640 C CA . VAL A 1 84 ? -20.842 -1.544 -5.866 1.00 64.56 84 VAL A CA 1
ATOM 641 C C . VAL A 1 84 ? -21.793 -1.215 -4.715 1.00 64.56 84 VAL A C 1
ATOM 643 O O . VAL A 1 84 ? -21.508 -0.301 -3.949 1.00 64.56 84 VAL A O 1
ATOM 646 N N . HIS A 1 85 ? -22.888 -1.957 -4.555 1.00 66.12 85 HIS A N 1
ATOM 647 C CA . HIS A 1 85 ? -23.857 -1.722 -3.486 1.00 66.12 85 HIS A CA 1
ATOM 648 C C . HIS A 1 85 ? -23.275 -2.012 -2.093 1.00 66.12 85 HIS A C 1
ATOM 650 O O . HIS A 1 85 ? -23.522 -1.256 -1.159 1.00 66.12 85 HIS A O 1
ATOM 656 N N . GLU A 1 86 ? -22.490 -3.077 -1.923 1.00 66.06 86 GLU A N 1
ATOM 657 C CA . GLU A 1 86 ? -21.836 -3.392 -0.644 1.00 66.06 86 GLU A CA 1
ATOM 658 C C . GLU A 1 86 ? -20.842 -2.307 -0.220 1.00 66.06 86 GLU A C 1
ATOM 660 O O . GLU A 1 86 ? -20.757 -1.966 0.959 1.00 66.06 86 GLU A O 1
ATOM 665 N N . ARG A 1 87 ? -20.109 -1.741 -1.183 1.00 63.97 87 ARG A N 1
ATOM 666 C CA . ARG A 1 87 ? -19.062 -0.743 -0.926 1.00 63.97 87 ARG A CA 1
ATOM 667 C C . ARG A 1 87 ? -19.580 0.695 -0.905 1.00 63.97 87 ARG A C 1
ATOM 669 O O . ARG A 1 87 ? -18.962 1.570 -0.308 1.00 63.97 87 ARG A O 1
ATOM 676 N N . TYR A 1 88 ? -20.724 0.942 -1.537 1.00 59.47 88 TYR A N 1
ATOM 677 C CA . TYR A 1 88 ? -21.378 2.246 -1.607 1.00 59.47 88 TYR A CA 1
ATOM 678 C C . TYR A 1 88 ? -22.888 2.103 -1.337 1.00 59.47 88 TYR A C 1
ATOM 680 O O . TYR A 1 88 ? -23.703 2.383 -2.217 1.00 59.47 88 TYR A O 1
ATOM 688 N N . PRO A 1 89 ? -23.297 1.708 -0.115 1.00 53.38 89 PRO A N 1
ATOM 689 C CA . PRO A 1 89 ? -24.686 1.337 0.193 1.00 53.38 89 PRO A CA 1
ATOM 690 C C . PRO A 1 89 ? -25.682 2.494 0.078 1.00 53.38 89 PRO A C 1
ATOM 692 O O . PRO A 1 89 ? -26.881 2.275 -0.065 1.00 53.38 89 PRO A O 1
ATOM 695 N N . ALA A 1 90 ? -25.196 3.735 0.143 1.00 50.22 90 ALA A N 1
ATOM 696 C CA . ALA A 1 90 ? -26.012 4.934 -0.014 1.00 50.22 90 ALA A CA 1
ATOM 697 C C . ALA A 1 90 ? -26.049 5.455 -1.459 1.00 50.22 90 ALA A C 1
ATOM 699 O O . ALA A 1 90 ? -26.686 6.475 -1.725 1.00 50.22 90 ALA A O 1
ATOM 700 N N . ALA A 1 91 ? -25.335 4.807 -2.380 1.00 47.84 91 ALA A N 1
ATOM 701 C CA . ALA A 1 91 ? -25.175 5.317 -3.719 1.00 47.84 91 ALA A CA 1
ATOM 702 C C . ALA A 1 91 ? -26.079 4.620 -4.731 1.00 47.84 91 ALA A C 1
ATOM 704 O O . ALA A 1 91 ? -26.233 3.401 -4.743 1.00 47.84 91 ALA A O 1
ATOM 705 N N . VAL A 1 92 ? -26.661 5.422 -5.620 1.00 51.16 92 VAL A N 1
ATOM 706 C CA . VAL A 1 92 ? -27.509 4.931 -6.704 1.00 51.16 92 VAL A CA 1
ATOM 707 C C . VAL A 1 92 ? -26.658 4.854 -7.961 1.00 51.16 92 VAL A C 1
ATOM 709 O O . VAL A 1 92 ? -26.088 5.857 -8.403 1.00 51.16 92 VAL A O 1
ATOM 712 N N . ILE A 1 93 ? -26.578 3.667 -8.555 1.00 58.38 93 ILE A N 1
ATOM 713 C CA . ILE A 1 93 ? -26.069 3.524 -9.917 1.00 58.38 93 ILE A CA 1
ATOM 714 C C . ILE A 1 93 ? -27.145 4.143 -10.819 1.00 58.38 93 ILE A C 1
ATOM 716 O O . ILE A 1 93 ? -28.308 3.762 -10.709 1.00 58.38 93 ILE A O 1
ATOM 720 N N . GLY A 1 94 ? -26.799 5.180 -11.595 1.00 48.53 94 GLY A N 1
ATOM 721 C CA . GLY A 1 94 ? -27.775 6.044 -12.291 1.00 48.53 94 GLY A CA 1
ATOM 722 C C . GLY A 1 94 ? -28.794 5.292 -13.168 1.00 48.53 94 GLY A C 1
ATOM 723 O O . GLY A 1 94 ? -28.647 4.106 -13.409 1.00 48.53 94 GLY A O 1
ATOM 724 N N . GLN A 1 95 ? -29.833 5.959 -13.687 1.00 42.56 95 GLN A N 1
ATOM 725 C CA . GLN A 1 95 ? -30.881 5.293 -14.496 1.00 42.56 95 GLN A CA 1
ATOM 726 C C . GLN A 1 95 ? -30.360 4.588 -15.768 1.00 42.56 95 GLN A C 1
ATOM 728 O O . GLN A 1 95 ? -30.997 3.651 -16.242 1.00 42.56 95 GLN A O 1
ATOM 733 N N . ASP A 1 96 ? -29.167 4.954 -16.246 1.00 53.53 96 ASP A N 1
ATOM 734 C CA . ASP A 1 96 ? -28.455 4.296 -17.355 1.00 53.53 96 ASP A CA 1
ATOM 735 C C . ASP A 1 96 ? -27.471 3.206 -16.858 1.00 53.53 96 ASP A C 1
ATOM 737 O O . ASP A 1 96 ? -26.647 2.710 -17.625 1.00 53.53 96 ASP A O 1
ATOM 741 N N . GLY A 1 97 ? -27.527 2.894 -15.556 1.00 53.78 97 GLY A N 1
ATOM 742 C CA . GLY A 1 97 ? -26.516 2.394 -14.611 1.00 53.78 97 GLY A CA 1
ATOM 743 C C . GLY A 1 97 ? -25.921 1.014 -14.830 1.00 53.78 97 GLY A C 1
ATOM 744 O O . GLY A 1 97 ? -25.655 0.273 -13.883 1.00 53.78 97 GLY A O 1
ATOM 745 N N . ASN A 1 98 ? -25.673 0.667 -16.077 1.00 60.31 98 ASN A N 1
ATOM 746 C CA . ASN A 1 98 ? -24.821 -0.446 -16.409 1.00 60.31 98 ASN A CA 1
ATOM 747 C C . ASN A 1 98 ? -23.366 0.032 -16.408 1.00 60.31 98 ASN A C 1
ATOM 749 O O . ASN A 1 98 ? -23.052 1.001 -17.103 1.00 60.31 98 ASN A O 1
ATOM 753 N N . PRO A 1 99 ? -22.473 -0.632 -15.653 1.00 63.66 99 PRO A N 1
ATOM 754 C CA . PRO A 1 99 ? -21.047 -0.602 -15.927 1.00 63.66 99 PRO A CA 1
ATOM 755 C C . PRO A 1 99 ? -20.774 -0.621 -17.429 1.00 63.66 99 PRO A C 1
ATOM 757 O O . PRO A 1 99 ? -21.280 -1.495 -18.135 1.00 63.66 99 PRO A O 1
ATOM 760 N N . TRP A 1 100 ? -19.982 0.324 -17.924 1.00 69.31 100 TRP A N 1
ATOM 761 C CA . TRP A 1 100 ? -19.529 0.304 -19.312 1.00 69.31 100 TRP A CA 1
ATOM 762 C C . TRP A 1 100 ? -18.043 -0.017 -19.365 1.00 69.31 100 TRP A C 1
ATOM 764 O O . TRP A 1 100 ? -17.267 0.404 -18.506 1.00 69.31 100 TRP A O 1
ATOM 774 N N . LEU A 1 101 ? -17.655 -0.785 -20.377 1.00 66.44 101 LEU A N 1
ATOM 775 C CA . LEU A 1 101 ? -16.261 -1.100 -20.645 1.00 66.44 101 LEU A CA 1
ATOM 776 C C . LEU A 1 101 ? -15.540 0.186 -21.075 1.00 66.44 101 LEU A C 1
ATOM 778 O O . LEU A 1 101 ? -15.963 0.862 -22.013 1.00 66.44 101 LEU A O 1
ATOM 782 N N . VAL A 1 102 ? -14.484 0.545 -20.354 1.00 69.19 102 VAL A N 1
ATOM 783 C CA . VAL A 1 102 ? -13.644 1.723 -20.615 1.00 69.19 102 VAL A CA 1
ATOM 784 C C . VAL A 1 102 ? -12.413 1.339 -21.419 1.00 69.19 102 VAL A C 1
ATOM 786 O O . VAL A 1 102 ? -11.994 2.099 -22.286 1.00 69.19 102 VAL A O 1
ATOM 789 N N . SER A 1 103 ? -11.831 0.179 -21.117 1.00 64.56 103 SER A N 1
ATOM 790 C CA . SER A 1 103 ? -10.642 -0.334 -21.789 1.00 64.56 103 SER A CA 1
ATOM 791 C C . SER A 1 103 ? -10.636 -1.860 -21.774 1.00 64.56 103 SER A C 1
ATOM 793 O O . SER A 1 103 ? -11.072 -2.481 -20.798 1.00 64.56 103 SER A O 1
ATOM 795 N N . GLU A 1 104 ? -10.126 -2.432 -22.858 1.00 62.56 104 GLU A N 1
ATOM 796 C CA . GLU A 1 104 ? -9.835 -3.850 -23.024 1.00 62.56 104 GLU A CA 1
ATOM 797 C C . GLU A 1 104 ? -8.394 -3.965 -23.520 1.00 62.56 104 GLU A C 1
ATOM 799 O O . GLU A 1 104 ? -8.085 -3.600 -24.654 1.00 62.56 104 GLU A O 1
ATOM 804 N N . GLU A 1 105 ? -7.497 -4.417 -22.646 1.00 54.78 105 GLU A N 1
ATOM 805 C CA . GLU A 1 105 ? -6.086 -4.597 -22.981 1.00 54.78 105 GLU A CA 1
ATOM 806 C C . GLU A 1 105 ? -5.632 -5.985 -22.510 1.00 54.78 105 GLU A C 1
ATOM 808 O O . GLU A 1 105 ? -5.351 -6.219 -21.333 1.00 54.78 105 GLU A O 1
ATOM 813 N N . GLY A 1 106 ? -5.639 -6.951 -23.434 1.00 67.38 106 GLY A N 1
ATOM 814 C CA . GLY A 1 106 ? -5.469 -8.368 -23.096 1.00 67.38 106 GLY A CA 1
ATOM 815 C C . GLY A 1 106 ? -6.625 -8.884 -22.230 1.00 67.38 106 GLY A C 1
ATOM 816 O O . GLY A 1 106 ? -7.783 -8.676 -22.570 1.00 67.38 106 GLY A O 1
ATOM 817 N N . ASP A 1 107 ? -6.308 -9.523 -21.098 1.00 53.72 107 ASP A N 1
ATOM 818 C CA . ASP A 1 107 ? -7.296 -10.039 -20.128 1.00 53.72 107 ASP A CA 1
ATOM 819 C C . ASP A 1 107 ? -7.800 -8.967 -19.133 1.00 53.72 107 ASP A C 1
ATOM 821 O O . ASP A 1 107 ? -8.551 -9.261 -18.194 1.00 53.72 107 ASP A O 1
ATOM 825 N N . LEU A 1 108 ? -7.353 -7.714 -19.282 1.00 59.09 108 LEU A N 1
ATOM 826 C CA . LEU A 1 108 ? -7.749 -6.610 -18.418 1.00 59.09 108 LEU A CA 1
ATOM 827 C C . LEU A 1 108 ? -8.999 -5.925 -18.976 1.00 59.09 108 LEU A C 1
ATOM 829 O O . LEU A 1 108 ? -8.920 -5.125 -19.906 1.00 59.09 108 LEU A O 1
ATOM 833 N N . HIS A 1 109 ? -10.144 -6.187 -18.347 1.00 70.19 109 HIS A N 1
ATOM 834 C CA . HIS A 1 109 ? -11.381 -5.455 -18.608 1.00 70.19 109 HIS A CA 1
ATOM 835 C C . HIS A 1 109 ? -11.606 -4.406 -17.517 1.00 70.19 109 HIS A C 1
ATOM 837 O O . HIS A 1 109 ? -11.960 -4.739 -16.378 1.00 70.19 109 HIS A O 1
ATOM 843 N N . VAL A 1 110 ? -11.399 -3.136 -17.866 1.00 68.94 110 VAL A N 1
ATOM 844 C CA . VAL A 1 110 ? -11.681 -2.004 -16.977 1.00 68.94 110 VAL A CA 1
ATOM 845 C C . VAL A 1 110 ? -13.083 -1.503 -17.264 1.00 68.94 110 VAL A C 1
ATOM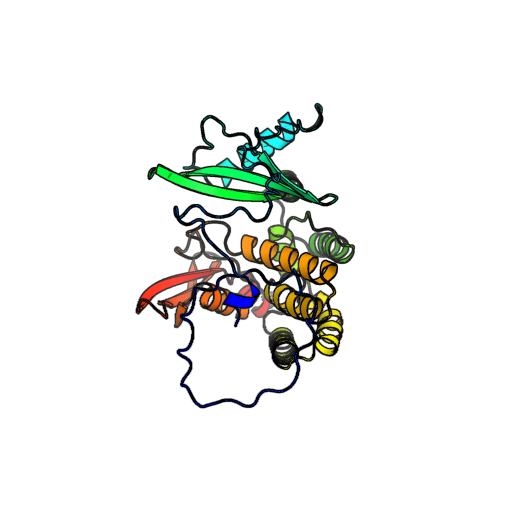 847 O O . VAL A 1 110 ? -13.381 -1.068 -18.374 1.00 68.94 110 VAL A O 1
ATOM 850 N N . PHE A 1 111 ? -13.933 -1.523 -16.250 1.00 75.62 111 PHE A N 1
ATOM 851 C CA . PHE A 1 111 ? -15.271 -0.958 -16.303 1.00 75.62 111 PHE A CA 1
ATOM 852 C C . PHE A 1 111 ? -15.306 0.357 -15.541 1.00 75.62 111 PHE A C 1
ATOM 854 O O . PHE A 1 111 ? -14.587 0.518 -14.555 1.00 75.62 111 PHE A O 1
ATOM 861 N N . ALA A 1 112 ? -16.161 1.276 -15.977 1.00 71.81 112 ALA A N 1
ATOM 862 C CA . ALA A 1 112 ? -16.565 2.425 -15.185 1.00 71.81 112 ALA A CA 1
ATOM 863 C C . ALA A 1 112 ? -18.043 2.327 -14.832 1.00 71.81 112 ALA A C 1
ATOM 865 O O . ALA A 1 112 ? -18.864 1.879 -15.634 1.00 71.81 112 ALA A O 1
ATOM 866 N N . ALA A 1 113 ? -18.374 2.788 -13.633 1.00 74.56 113 ALA A N 1
ATOM 867 C CA . ALA A 1 113 ? -19.734 3.064 -13.216 1.00 74.56 113 ALA A CA 1
ATOM 868 C C . ALA A 1 113 ? -19.818 4.498 -12.690 1.00 74.56 113 ALA A C 1
ATOM 870 O O . ALA A 1 113 ? -18.918 4.973 -11.997 1.00 74.56 113 ALA A O 1
ATOM 871 N N . SER A 1 114 ? -20.917 5.186 -13.004 1.00 74.12 114 SER A N 1
ATOM 872 C CA . SER A 1 114 ? -21.247 6.455 -12.361 1.00 74.12 114 SER A CA 1
ATOM 873 C C . SER A 1 114 ? -22.054 6.173 -11.100 1.00 74.12 114 SER A C 1
ATOM 875 O O . SER A 1 114 ? -23.146 5.602 -11.157 1.00 74.12 114 SER A O 1
ATOM 877 N N . ILE A 1 115 ? -21.489 6.565 -9.968 1.00 73.12 115 ILE A N 1
ATOM 878 C CA . ILE A 1 115 ? -22.055 6.429 -8.637 1.00 73.12 115 ILE A CA 1
ATOM 879 C C . ILE A 1 115 ? -22.593 7.798 -8.223 1.00 73.12 115 ILE A C 1
ATOM 881 O O . ILE A 1 115 ? -21.839 8.771 -8.197 1.00 73.12 115 ILE A O 1
ATOM 885 N N . ARG A 1 116 ? -23.889 7.899 -7.908 1.00 73.06 116 ARG A N 1
ATOM 886 C CA . ARG A 1 116 ? -24.480 9.133 -7.374 1.00 73.06 116 ARG A CA 1
ATOM 887 C C . ARG A 1 116 ? -24.657 9.022 -5.863 1.00 73.06 116 ARG A C 1
ATOM 889 O O . ARG A 1 116 ? -25.364 8.136 -5.390 1.00 73.06 116 ARG A O 1
ATOM 896 N N . HIS A 1 117 ? -24.027 9.933 -5.133 1.00 68.50 117 HIS A N 1
ATOM 897 C CA . HIS A 1 117 ? -24.105 10.061 -3.679 1.00 68.50 117 HIS A CA 1
ATOM 898 C C . HIS A 1 117 ? -25.436 10.701 -3.233 1.00 68.50 117 HIS A C 1
ATOM 900 O O . HIS A 1 117 ? -26.080 11.388 -4.035 1.00 68.50 117 HIS A O 1
ATOM 906 N N . PRO A 1 118 ? -25.860 10.522 -1.961 1.00 67.25 118 PRO A N 1
ATOM 907 C CA . PRO A 1 118 ? -27.099 11.105 -1.426 1.00 67.25 118 PRO A CA 1
ATOM 908 C C . PRO A 1 118 ? -27.184 12.633 -1.505 1.00 67.25 118 PRO A C 1
ATOM 910 O O . PRO A 1 118 ? -28.275 13.190 -1.578 1.00 67.25 118 PRO A O 1
ATOM 913 N N . ASP A 1 119 ? -26.039 13.314 -1.498 1.00 74.69 119 ASP A N 1
ATOM 914 C CA . ASP A 1 119 ? -25.926 14.770 -1.648 1.00 74.69 119 ASP A CA 1
ATOM 915 C C . ASP A 1 119 ? -26.050 15.242 -3.112 1.00 74.69 119 ASP A C 1
ATOM 917 O O . ASP A 1 119 ? -25.980 16.437 -3.398 1.00 74.69 119 ASP A O 1
ATOM 921 N N . GLY A 1 120 ? -26.247 14.310 -4.048 1.00 78.44 120 GLY A N 1
ATOM 922 C CA . GLY A 1 120 ? -26.365 14.564 -5.478 1.00 78.44 120 GLY A CA 1
ATOM 923 C C . GLY A 1 120 ? -25.036 14.554 -6.235 1.00 78.44 120 GLY A C 1
ATOM 924 O O . GLY A 1 120 ? -25.075 14.593 -7.473 1.00 78.44 120 GLY A O 1
ATOM 925 N N . ALA A 1 121 ? -23.888 14.457 -5.549 1.00 73.06 121 ALA A N 1
ATOM 926 C CA . ALA A 1 121 ? -22.578 14.389 -6.186 1.00 73.06 121 ALA A CA 1
ATOM 927 C C . ALA A 1 121 ? -22.434 13.101 -7.009 1.00 73.06 121 ALA A C 1
ATOM 929 O O . ALA A 1 121 ? -22.820 12.018 -6.574 1.00 73.06 121 ALA A O 1
ATOM 930 N N . ALA A 1 122 ? -21.872 13.211 -8.213 1.00 73.88 122 ALA A N 1
ATOM 931 C CA . ALA A 1 122 ? -21.561 12.062 -9.056 1.00 73.88 122 ALA A CA 1
ATOM 932 C C . ALA A 1 122 ? -20.060 11.761 -8.995 1.00 73.88 122 ALA A C 1
ATOM 934 O O . ALA A 1 122 ? -19.233 12.664 -9.122 1.00 73.88 122 ALA A O 1
ATOM 935 N N . GLN A 1 123 ? -19.718 10.489 -8.831 1.00 73.56 123 GLN A N 1
ATOM 936 C CA . GLN A 1 123 ? -18.357 9.976 -8.846 1.00 73.56 123 GLN A CA 1
ATOM 937 C C . GLN A 1 123 ? -18.263 8.860 -9.884 1.00 73.56 123 GLN A C 1
ATOM 939 O O . GLN A 1 123 ? -19.052 7.920 -9.863 1.00 73.56 123 GLN A O 1
ATOM 944 N N . GLU A 1 124 ? -17.296 8.941 -10.792 1.00 73.19 124 GLU A N 1
ATOM 945 C CA . GLU A 1 124 ? -16.948 7.793 -11.628 1.00 73.19 124 GLU A CA 1
ATOM 946 C C . GLU A 1 124 ? -16.025 6.861 -10.848 1.00 73.19 124 GLU A C 1
ATOM 948 O O . GLU A 1 124 ? -15.011 7.292 -10.291 1.00 73.19 124 GLU A O 1
ATOM 953 N N . VAL A 1 125 ? -16.382 5.582 -10.809 1.00 68.25 125 VAL A N 1
ATOM 954 C CA . VAL A 1 125 ? -15.573 4.530 -10.200 1.00 68.25 125 VAL A CA 1
ATOM 955 C C . VAL A 1 125 ? -15.154 3.557 -11.279 1.00 68.25 125 VAL A C 1
ATOM 957 O O . VAL A 1 125 ? -15.986 3.079 -12.046 1.00 68.25 125 VAL A O 1
ATOM 960 N N . TYR A 1 126 ? -13.857 3.276 -11.314 1.00 71.88 126 TYR A N 1
ATOM 961 C CA . TYR A 1 126 ? -13.234 2.368 -12.261 1.00 71.88 126 TYR A CA 1
ATOM 962 C C . TYR A 1 126 ? -12.836 1.092 -11.529 1.00 71.88 126 TYR A C 1
ATOM 964 O O . TYR A 1 126 ? -12.245 1.157 -10.451 1.00 71.88 126 TYR A O 1
ATOM 972 N N . PHE A 1 127 ? -13.147 -0.067 -12.097 1.00 69.75 127 PHE A N 1
ATOM 973 C CA . PHE A 1 127 ? -12.814 -1.354 -11.495 1.00 69.75 127 PHE A CA 1
ATOM 974 C C . PHE A 1 127 ? -12.487 -2.398 -12.557 1.00 69.75 127 PHE A C 1
ATOM 976 O O . PHE A 1 127 ? -12.969 -2.361 -13.687 1.00 69.75 127 PHE A O 1
ATOM 983 N N . ASN A 1 128 ? -11.647 -3.352 -12.167 1.00 73.69 128 ASN A N 1
ATOM 984 C CA . ASN A 1 128 ? -11.328 -4.523 -12.968 1.00 73.69 128 ASN A CA 1
ATOM 985 C C . ASN A 1 128 ? -12.379 -5.607 -12.688 1.00 73.69 128 ASN A C 1
ATOM 987 O O . ASN A 1 128 ? -12.486 -6.078 -11.554 1.00 73.69 128 ASN A O 1
ATOM 991 N N . ALA A 1 129 ? -13.136 -6.020 -13.708 1.00 72.62 129 ALA A N 1
ATOM 992 C CA . ALA A 1 129 ? -14.181 -7.035 -13.554 1.00 72.62 129 ALA A CA 1
ATOM 993 C C . ALA A 1 129 ? -13.659 -8.371 -13.018 1.00 72.62 129 ALA A C 1
ATOM 995 O O . ALA A 1 129 ? -14.328 -9.009 -12.211 1.00 72.62 129 ALA A O 1
ATOM 996 N N . SER A 1 130 ? -12.463 -8.784 -13.427 1.00 71.56 130 SER A N 1
ATOM 997 C CA . SER A 1 130 ? -11.855 -10.036 -12.980 1.00 71.56 130 SER A CA 1
ATOM 998 C C . SER A 1 130 ? -11.439 -9.964 -11.507 1.00 71.56 130 SER A C 1
ATOM 1000 O O . SER A 1 130 ? -11.579 -10.947 -10.785 1.00 71.56 130 SER A O 1
ATOM 1002 N N . ALA A 1 131 ? -11.009 -8.790 -11.028 1.00 70.19 131 ALA A N 1
ATOM 1003 C CA . ALA A 1 131 ? -10.733 -8.571 -9.606 1.00 70.19 131 ALA A CA 1
ATOM 1004 C C . ALA A 1 131 ? -12.026 -8.551 -8.770 1.00 70.19 131 ALA A C 1
ATOM 1006 O O . ALA A 1 131 ? -12.079 -9.167 -7.708 1.00 70.19 131 ALA A O 1
ATOM 1007 N N . VAL A 1 132 ? -13.085 -7.904 -9.273 1.00 72.69 132 VAL A N 1
ATOM 1008 C CA . VAL A 1 132 ? -14.419 -7.926 -8.644 1.00 72.69 132 VAL A CA 1
ATOM 1009 C C . VAL A 1 132 ? -14.953 -9.356 -8.573 1.00 72.69 132 VAL A C 1
ATOM 1011 O O . VAL A 1 132 ? -15.408 -9.795 -7.522 1.00 72.69 132 VAL A O 1
ATOM 1014 N N . TRP A 1 133 ? -14.835 -10.115 -9.662 1.00 73.62 133 TRP A N 1
ATOM 1015 C CA . TRP A 1 133 ? -15.237 -11.515 -9.698 1.00 73.62 133 TRP A CA 1
ATOM 1016 C C . TRP A 1 133 ? -14.452 -12.362 -8.694 1.00 73.62 133 TRP A C 1
ATOM 1018 O O . TRP A 1 133 ? -15.056 -13.116 -7.940 1.00 73.62 133 TRP A O 1
ATOM 1028 N N . ALA A 1 134 ? -13.126 -12.212 -8.637 1.00 73.81 134 ALA A N 1
ATOM 1029 C CA . ALA A 1 134 ? -12.295 -12.924 -7.669 1.00 73.81 134 ALA A CA 1
ATOM 1030 C C . ALA A 1 134 ? -12.709 -12.622 -6.219 1.00 73.81 134 ALA A C 1
ATOM 1032 O O . ALA A 1 134 ? -12.818 -13.547 -5.418 1.00 73.81 134 ALA A O 1
ATOM 1033 N N . ALA A 1 135 ? -12.999 -11.356 -5.902 1.00 73.44 135 ALA A N 1
ATOM 1034 C CA . ALA A 1 135 ? -13.448 -10.950 -4.573 1.00 73.44 135 ALA A CA 1
ATOM 1035 C C . ALA A 1 135 ? -14.826 -11.533 -4.211 1.00 73.44 135 ALA A C 1
ATOM 1037 O O . ALA A 1 135 ? -15.032 -11.948 -3.078 1.00 73.44 135 ALA A O 1
ATOM 1038 N N . LEU A 1 136 ? -15.756 -11.606 -5.167 1.00 75.56 136 LEU A N 1
ATOM 1039 C CA . LEU A 1 136 ? -17.110 -12.129 -4.937 1.00 75.56 136 LEU A CA 1
ATOM 1040 C C . LEU A 1 136 ? -17.175 -13.651 -4.808 1.00 75.56 136 LEU A C 1
ATOM 1042 O O . LEU A 1 136 ? -18.112 -14.179 -4.219 1.00 75.56 136 LEU A O 1
ATOM 1046 N N . GLN A 1 137 ? -16.200 -14.365 -5.369 1.00 78.00 137 GLN A N 1
ATOM 1047 C CA . GLN A 1 137 ? -16.089 -15.817 -5.201 1.00 78.00 137 GLN A CA 1
ATOM 1048 C C . GLN A 1 137 ? -15.515 -16.206 -3.832 1.00 78.00 137 GLN A C 1
ATOM 1050 O O . GLN A 1 137 ? -15.510 -17.387 -3.482 1.00 78.00 137 GLN A O 1
ATOM 1055 N N . ARG A 1 138 ? -15.004 -15.239 -3.062 1.00 81.38 138 ARG A N 1
ATOM 1056 C CA . ARG A 1 138 ? -14.418 -15.487 -1.750 1.00 81.38 138 ARG A CA 1
ATOM 1057 C C . ARG A 1 138 ? -15.507 -15.529 -0.685 1.00 81.38 138 ARG A C 1
ATOM 1059 O O . ARG A 1 138 ? -16.330 -14.625 -0.584 1.00 81.38 138 ARG A O 1
ATOM 1066 N N . ASP A 1 139 ? -15.452 -16.559 0.154 1.00 83.12 139 ASP A N 1
ATOM 1067 C CA . ASP A 1 139 ? -16.243 -16.604 1.380 1.00 83.12 139 ASP A CA 1
ATOM 1068 C C . ASP A 1 139 ? -15.833 -15.420 2.282 1.00 83.12 139 ASP A C 1
ATOM 1070 O O . ASP A 1 139 ? -14.654 -15.313 2.640 1.00 83.12 139 ASP A O 1
ATOM 1074 N N . PRO A 1 140 ? -16.754 -14.511 2.657 1.00 77.31 140 PRO A N 1
ATOM 1075 C CA . PRO A 1 140 ? -16.438 -13.398 3.549 1.00 77.31 140 PRO A CA 1
ATOM 1076 C C . PRO A 1 140 ? -15.957 -13.857 4.934 1.00 77.31 140 PRO A C 1
ATOM 1078 O O . PRO A 1 140 ? -15.299 -13.080 5.624 1.00 77.31 140 PRO A O 1
ATOM 1081 N N . ALA A 1 141 ? -16.248 -15.101 5.333 1.00 84.25 141 ALA A N 1
ATOM 1082 C CA . ALA A 1 141 ? -15.758 -15.714 6.565 1.00 84.25 141 ALA A CA 1
ATOM 1083 C C . ALA A 1 141 ? -14.404 -16.431 6.405 1.00 84.25 141 ALA A C 1
ATOM 1085 O O . ALA A 1 141 ? -13.863 -16.931 7.396 1.00 84.25 141 ALA A O 1
ATOM 1086 N N . ALA A 1 142 ? -13.840 -16.490 5.192 1.00 88.19 142 ALA A N 1
ATOM 1087 C CA . ALA A 1 142 ? -12.529 -17.086 4.975 1.00 88.19 142 ALA A CA 1
ATOM 1088 C C . ALA A 1 142 ? -11.461 -16.363 5.807 1.00 88.19 142 ALA A C 1
ATOM 1090 O O . ALA A 1 142 ? -11.434 -15.133 5.898 1.00 88.19 142 ALA A O 1
ATOM 1091 N N . VAL A 1 143 ? -10.542 -17.141 6.378 1.00 88.69 143 VAL A N 1
ATOM 1092 C CA . VAL A 1 143 ? -9.382 -16.630 7.113 1.00 88.69 143 VAL A CA 1
ATOM 1093 C C . VAL A 1 143 ? -8.165 -16.662 6.184 1.00 88.69 143 VAL A C 1
ATOM 1095 O O . VAL A 1 143 ? -7.919 -17.708 5.586 1.00 88.69 143 VAL A O 1
ATOM 1098 N N . PRO A 1 144 ? -7.400 -15.561 6.052 1.00 90.62 144 PRO A N 1
ATOM 1099 C CA . PRO A 1 144 ? -6.186 -15.537 5.241 1.00 90.62 144 PRO A CA 1
ATOM 1100 C C . PRO A 1 144 ? -5.185 -16.605 5.683 1.00 90.62 144 PRO A C 1
ATOM 1102 O O . PRO A 1 144 ? -4.929 -16.749 6.881 1.00 90.62 144 PRO A O 1
ATOM 1105 N N . THR A 1 145 ? -4.583 -17.319 4.731 1.00 90.12 145 THR A N 1
ATOM 1106 C CA . THR A 1 145 ? -3.534 -18.306 5.019 1.00 90.12 145 THR A CA 1
ATOM 1107 C C . THR A 1 145 ? -2.232 -18.011 4.264 1.00 90.12 145 THR A C 1
ATOM 1109 O O . THR A 1 145 ? -2.250 -17.359 3.215 1.00 90.12 145 THR A O 1
ATOM 1112 N N . PRO A 1 146 ? -1.082 -18.539 4.729 1.00 90.31 146 PRO A N 1
ATOM 1113 C CA . PRO A 1 146 ? 0.164 -18.459 3.968 1.00 90.31 146 PRO A CA 1
ATOM 1114 C C . PRO A 1 146 ? 0.073 -19.113 2.579 1.00 90.31 146 PRO A C 1
ATOM 1116 O O . PRO A 1 146 ? 0.648 -18.600 1.623 1.00 90.31 146 PRO A O 1
ATOM 1119 N N . GLY A 1 147 ? -0.692 -20.203 2.442 1.00 91.19 147 GLY A N 1
ATOM 1120 C CA . GLY A 1 147 ? -0.891 -20.877 1.154 1.00 91.19 147 GLY A CA 1
ATOM 1121 C C . GLY A 1 147 ? -1.638 -20.008 0.138 1.00 91.19 147 GLY A C 1
ATOM 1122 O O . GLY A 1 147 ? -1.289 -19.998 -1.043 1.00 91.19 147 GLY A O 1
ATOM 1123 N N . ASP A 1 148 ? -2.609 -19.211 0.597 1.00 91.56 148 ASP A N 1
ATOM 1124 C CA . ASP A 1 148 ? -3.302 -18.236 -0.252 1.00 91.56 148 ASP A CA 1
ATOM 1125 C C . ASP A 1 148 ? -2.346 -17.145 -0.753 1.00 91.56 148 ASP A C 1
ATOM 1127 O O . ASP A 1 148 ? -2.406 -16.752 -1.923 1.00 91.56 148 ASP A O 1
ATOM 1131 N N . TYR A 1 149 ? -1.433 -16.679 0.111 1.00 93.88 149 TYR A N 1
ATOM 1132 C CA . TYR A 1 149 ? -0.400 -15.724 -0.289 1.00 93.88 149 TYR A CA 1
ATOM 1133 C C . TYR A 1 149 ? 0.504 -16.311 -1.370 1.00 93.88 149 TYR A C 1
ATOM 1135 O O . TYR A 1 149 ? 0.697 -15.669 -2.397 1.00 93.88 149 TYR A O 1
ATOM 1143 N N . GLU A 1 150 ? 1.036 -17.519 -1.174 1.00 92.38 150 GLU A N 1
ATOM 1144 C CA . GLU A 1 150 ? 1.930 -18.164 -2.142 1.00 92.38 150 GLU A CA 1
ATOM 1145 C C . GLU A 1 150 ? 1.260 -18.328 -3.513 1.00 92.38 150 GLU A C 1
ATOM 1147 O O . GLU A 1 150 ? 1.864 -18.011 -4.543 1.00 92.38 150 GLU A O 1
ATOM 1152 N N . ALA A 1 151 ? -0.012 -18.739 -3.534 1.00 93.19 151 ALA A N 1
ATOM 1153 C CA . ALA A 1 151 ? -0.786 -18.883 -4.762 1.00 93.19 151 ALA A CA 1
ATOM 1154 C C . ALA A 1 151 ? -0.993 -17.539 -5.486 1.00 93.19 151 ALA A C 1
ATOM 1156 O O . ALA A 1 151 ? -0.767 -17.440 -6.697 1.00 93.19 151 ALA A O 1
ATOM 1157 N N . LEU A 1 152 ? -1.395 -16.487 -4.763 1.00 92.75 152 LEU A N 1
ATOM 1158 C CA . LEU A 1 152 ? -1.578 -15.153 -5.345 1.00 92.75 152 LEU A CA 1
ATOM 1159 C C . LEU A 1 152 ? -0.249 -14.517 -5.771 1.00 92.75 152 LEU A C 1
ATOM 1161 O O . LEU A 1 152 ? -0.180 -13.887 -6.826 1.00 92.75 152 LEU A O 1
ATOM 1165 N N . ALA A 1 153 ? 0.814 -14.711 -4.992 1.00 93.62 153 ALA A N 1
ATOM 1166 C CA . ALA A 1 153 ? 2.143 -14.207 -5.297 1.00 93.62 153 ALA A CA 1
ATOM 1167 C C . ALA A 1 153 ? 2.701 -14.843 -6.574 1.00 93.62 153 ALA A C 1
ATOM 1169 O O . ALA A 1 153 ? 3.196 -14.131 -7.448 1.00 93.62 153 ALA A O 1
ATOM 1170 N N . ALA A 1 154 ? 2.567 -16.164 -6.729 1.00 93.94 154 ALA A N 1
ATOM 1171 C CA . ALA A 1 154 ? 2.982 -16.868 -7.939 1.00 93.94 154 ALA A CA 1
ATOM 1172 C C . ALA A 1 154 ? 2.256 -16.337 -9.187 1.00 93.94 154 ALA A C 1
ATOM 1174 O O . ALA A 1 154 ? 2.896 -16.055 -10.202 1.00 93.94 154 ALA A O 1
ATOM 1175 N N . ARG A 1 155 ? 0.938 -16.121 -9.091 1.00 94.38 155 ARG A N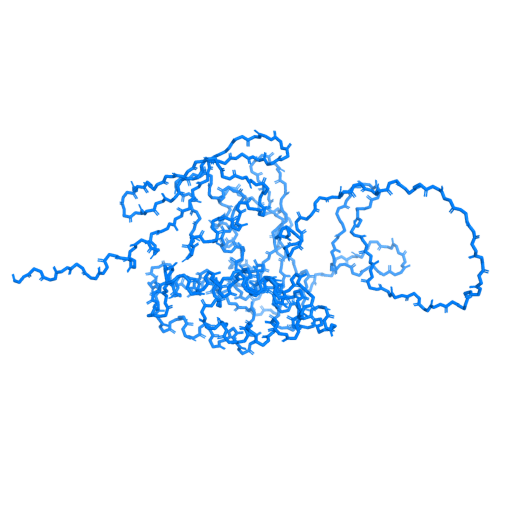 1
ATOM 1176 C CA . ARG A 1 155 ? 0.117 -15.526 -10.160 1.00 94.38 155 ARG A CA 1
ATOM 1177 C C . ARG A 1 155 ? 0.562 -14.101 -10.507 1.00 94.38 155 ARG A C 1
ATOM 1179 O O . ARG A 1 155 ? 0.790 -13.788 -11.677 1.00 94.38 155 ARG A O 1
ATOM 1186 N N . MET A 1 156 ? 0.783 -13.257 -9.497 1.00 93.69 156 MET A N 1
ATOM 1187 C CA . MET A 1 156 ? 1.278 -11.888 -9.683 1.00 93.69 156 MET A CA 1
ATOM 1188 C C . MET A 1 156 ? 2.647 -11.854 -10.369 1.00 93.69 156 MET A C 1
ATOM 1190 O O . MET A 1 156 ? 2.870 -11.052 -11.281 1.00 93.69 156 MET A O 1
ATOM 1194 N N . LEU A 1 157 ? 3.567 -12.735 -9.959 1.00 91.94 157 LEU A N 1
ATOM 1195 C CA . LEU A 1 157 ? 4.899 -12.865 -10.552 1.00 91.94 157 LEU A CA 1
ATOM 1196 C C . LEU A 1 157 ? 4.823 -13.344 -12.007 1.00 91.94 157 LEU A C 1
ATOM 1198 O O . LEU A 1 157 ? 5.519 -12.784 -12.859 1.00 91.94 157 LEU A O 1
ATOM 1202 N N . ALA A 1 158 ? 3.910 -14.272 -12.309 1.00 92.62 158 ALA A N 1
ATOM 1203 C CA . ALA A 1 158 ? 3.626 -14.753 -13.662 1.00 92.62 158 ALA A CA 1
ATOM 1204 C C . ALA A 1 158 ? 3.006 -13.692 -14.595 1.00 92.62 158 ALA A C 1
ATOM 1206 O O . ALA A 1 158 ? 2.900 -13.927 -15.795 1.00 92.62 158 ALA A O 1
ATOM 1207 N N . GLY A 1 159 ? 2.652 -12.509 -14.080 1.00 89.62 159 GLY A N 1
ATOM 1208 C CA . GLY A 1 159 ? 2.136 -11.400 -14.888 1.00 89.62 159 GLY A CA 1
ATOM 1209 C C . GLY A 1 159 ? 0.645 -11.156 -14.751 1.00 89.62 159 GLY A C 1
ATOM 1210 O O . GLY A 1 159 ? 0.138 -10.248 -15.401 1.00 89.62 159 GLY A O 1
ATOM 1211 N N . GLU A 1 160 ? -0.052 -11.910 -13.904 1.00 92.19 160 GLU A N 1
ATOM 1212 C CA . GLU A 1 160 ? -1.480 -11.716 -13.718 1.00 92.19 160 GLU A CA 1
ATOM 1213 C C . GLU A 1 160 ? -1.774 -10.433 -12.932 1.00 92.19 160 GLU A C 1
ATOM 1215 O O . GLU A 1 160 ? -1.224 -10.191 -11.857 1.00 92.19 160 GLU A O 1
ATOM 1220 N N . LEU A 1 161 ? -2.662 -9.606 -13.486 1.00 88.19 161 LEU A N 1
ATOM 1221 C CA . LEU A 1 161 ? -3.054 -8.304 -12.930 1.00 88.19 161 LEU A CA 1
ATOM 1222 C C . LEU A 1 161 ? -4.482 -8.289 -12.368 1.00 88.19 161 LEU A C 1
ATOM 1224 O O . LEU A 1 161 ? -4.913 -7.295 -11.777 1.00 88.19 161 LEU A O 1
ATOM 1228 N N . ALA A 1 162 ? -5.208 -9.389 -12.554 1.00 87.25 162 ALA A N 1
ATOM 1229 C CA . ALA A 1 162 ? -6.572 -9.619 -12.103 1.00 87.25 162 ALA A CA 1
ATOM 1230 C C . ALA A 1 162 ? -6.589 -10.407 -10.781 1.00 87.25 162 ALA A C 1
ATOM 1232 O O . ALA A 1 162 ? -7.025 -11.555 -10.724 1.00 87.25 162 ALA A O 1
ATOM 1233 N N . LEU A 1 163 ? -6.076 -9.792 -9.715 1.00 88.38 163 LEU A N 1
ATOM 1234 C CA . LEU A 1 163 ? -5.939 -10.423 -8.401 1.00 88.38 163 LEU A CA 1
ATOM 1235 C C . LEU A 1 163 ? -6.819 -9.730 -7.356 1.00 88.38 163 LEU A C 1
ATOM 1237 O O . LEU A 1 163 ? -7.085 -8.531 -7.454 1.00 88.38 163 LEU A O 1
ATOM 1241 N N . ASP A 1 164 ? -7.222 -10.473 -6.323 1.00 91.50 164 ASP A N 1
ATOM 1242 C CA . ASP A 1 164 ? -7.742 -9.875 -5.089 1.00 91.50 164 ASP A CA 1
ATOM 1243 C C . ASP A 1 164 ? -6.549 -9.324 -4.287 1.00 91.50 164 ASP A C 1
ATOM 1245 O O . ASP A 1 164 ? -5.915 -10.023 -3.494 1.00 91.50 164 ASP A O 1
ATOM 1249 N N . PHE A 1 165 ? -6.186 -8.070 -4.565 1.00 92.25 165 PHE A N 1
ATOM 1250 C CA . PHE A 1 165 ? -5.050 -7.399 -3.927 1.00 92.25 165 PHE A CA 1
ATOM 1251 C C . PHE A 1 165 ? -5.275 -7.133 -2.431 1.00 92.25 165 PHE A C 1
ATOM 1253 O O . PHE A 1 165 ? -4.298 -7.047 -1.684 1.00 92.25 165 PHE A O 1
ATOM 1260 N N . ASP A 1 166 ? -6.531 -7.010 -1.982 1.00 92.25 166 ASP A N 1
ATOM 1261 C CA . ASP A 1 166 ? -6.845 -6.872 -0.554 1.00 92.25 166 ASP A CA 1
ATOM 1262 C C . ASP A 1 166 ? -6.559 -8.200 0.152 1.00 92.25 166 ASP A C 1
ATOM 1264 O O . ASP A 1 166 ? -5.857 -8.233 1.165 1.00 92.25 166 ASP A O 1
ATOM 1268 N N . TRP A 1 167 ? -6.996 -9.311 -0.448 1.00 93.44 167 TRP A N 1
ATOM 1269 C CA . TRP A 1 167 ? -6.682 -10.646 0.048 1.00 93.44 167 TRP A CA 1
ATOM 1270 C C . TRP A 1 167 ? -5.183 -10.937 0.027 1.00 93.44 167 TRP A C 1
ATOM 1272 O O . TRP A 1 167 ? -4.652 -11.398 1.034 1.00 93.44 167 TRP A O 1
ATOM 1282 N N . LEU A 1 168 ? -4.473 -10.592 -1.055 1.00 94.19 168 LEU A N 1
ATOM 1283 C CA . LEU A 1 168 ? -3.012 -10.720 -1.138 1.00 94.19 168 LEU A CA 1
ATOM 1284 C C . LEU A 1 168 ? -2.327 -10.038 0.055 1.00 94.19 168 LEU A C 1
ATOM 1286 O O . LEU A 1 168 ? -1.467 -10.635 0.705 1.00 94.19 168 LEU A O 1
ATOM 1290 N N . ARG A 1 169 ? -2.728 -8.798 0.363 1.00 94.38 169 ARG A N 1
ATOM 1291 C CA . ARG A 1 169 ? -2.197 -8.018 1.489 1.00 94.38 169 ARG A CA 1
ATOM 1292 C C . ARG A 1 169 ? -2.494 -8.675 2.835 1.00 94.38 169 ARG A C 1
ATOM 1294 O O . ARG A 1 169 ? -1.589 -8.812 3.656 1.00 94.38 169 ARG A O 1
ATOM 1301 N N . ARG A 1 170 ? -3.730 -9.126 3.058 1.00 93.06 170 ARG A N 1
ATOM 1302 C CA . ARG A 1 170 ? -4.113 -9.819 4.300 1.00 93.06 170 ARG A CA 1
ATOM 1303 C C . ARG A 1 170 ? -3.367 -11.141 4.476 1.00 93.06 170 ARG A C 1
ATOM 1305 O O . ARG A 1 170 ? -2.890 -11.416 5.571 1.00 93.06 170 ARG A O 1
ATOM 1312 N N . CYS A 1 171 ? -3.214 -11.928 3.411 1.00 93.44 171 CYS A N 1
ATOM 1313 C CA . CYS A 1 171 ? -2.485 -13.196 3.455 1.00 93.44 171 CYS A CA 1
ATOM 1314 C C . CYS A 1 171 ? -0.995 -12.975 3.725 1.00 93.44 171 CYS A C 1
ATOM 1316 O O . CYS A 1 171 ? -0.399 -13.715 4.509 1.00 93.44 171 CYS A O 1
ATOM 1318 N N . PHE A 1 172 ? -0.399 -11.923 3.151 1.00 93.31 172 PHE A N 1
ATOM 1319 C CA . PHE A 1 172 ? 1.000 -11.586 3.407 1.00 93.31 172 PHE A CA 1
ATOM 1320 C C . PHE A 1 172 ? 1.280 -11.389 4.901 1.00 93.31 172 PHE A C 1
ATOM 1322 O O . PHE A 1 172 ? 2.275 -11.905 5.395 1.00 93.31 172 PHE A O 1
ATOM 1329 N N . ALA A 1 173 ? 0.367 -10.751 5.642 1.00 92.12 173 ALA A N 1
ATOM 1330 C CA . ALA A 1 173 ? 0.493 -10.551 7.089 1.00 92.12 173 ALA A CA 1
ATOM 1331 C C . ALA A 1 173 ? 0.535 -11.854 7.915 1.00 92.12 173 ALA A C 1
ATOM 1333 O O . ALA A 1 173 ? 0.917 -11.835 9.081 1.00 92.12 173 ALA A O 1
ATOM 1334 N N . THR A 1 174 ? 0.131 -12.985 7.329 1.00 89.31 174 THR A N 1
ATOM 1335 C CA . THR A 1 174 ? 0.152 -14.306 7.983 1.00 89.31 174 THR A CA 1
ATOM 1336 C C . THR A 1 174 ? 1.412 -15.114 7.669 1.00 89.31 174 THR A C 1
ATOM 1338 O O . THR A 1 174 ? 1.637 -16.172 8.253 1.00 89.31 174 THR A O 1
ATOM 1341 N N . CYS A 1 175 ? 2.242 -14.636 6.739 1.00 88.94 175 CYS A N 1
ATOM 1342 C CA . CYS A 1 175 ? 3.414 -15.359 6.267 1.00 88.94 175 CYS A CA 1
ATOM 1343 C C . CYS A 1 175 ? 4.572 -15.277 7.263 1.00 88.94 175 CYS A C 1
ATOM 1345 O O . CYS A 1 175 ? 4.805 -14.245 7.880 1.00 88.94 175 CYS A O 1
ATOM 1347 N N . SER A 1 176 ? 5.404 -16.317 7.324 1.00 86.62 176 SER A N 1
ATOM 1348 C CA . SER A 1 176 ? 6.631 -16.295 8.138 1.00 86.62 176 SER A CA 1
ATOM 1349 C C . SER A 1 176 ? 7.663 -15.265 7.663 1.00 86.62 176 SER A C 1
ATOM 1351 O O . SER A 1 176 ? 8.565 -14.905 8.411 1.00 86.62 176 SER A O 1
ATOM 1353 N N . ALA A 1 177 ? 7.554 -14.809 6.411 1.00 84.06 177 ALA A N 1
ATOM 1354 C CA . ALA A 1 177 ? 8.374 -13.737 5.853 1.00 84.06 177 ALA A CA 1
ATOM 1355 C C . ALA A 1 177 ? 7.887 -12.332 6.253 1.00 84.06 177 ALA A C 1
ATOM 1357 O O . ALA A 1 177 ? 8.566 -11.347 5.952 1.00 84.06 177 ALA A O 1
ATOM 1358 N N . TYR A 1 178 ? 6.716 -12.225 6.892 1.00 89.88 178 TYR A N 1
ATOM 1359 C CA . TYR A 1 178 ? 6.188 -10.956 7.362 1.00 89.88 178 TYR A CA 1
ATOM 1360 C C . TYR A 1 178 ? 6.962 -10.485 8.587 1.00 89.88 178 TYR A C 1
ATOM 1362 O O . TYR A 1 178 ? 6.816 -11.009 9.688 1.00 89.88 178 TYR A O 1
ATOM 1370 N N . ASP A 1 179 ? 7.798 -9.475 8.371 1.00 89.12 179 ASP A N 1
ATOM 1371 C CA . ASP A 1 179 ? 8.597 -8.856 9.418 1.00 89.12 179 ASP A CA 1
ATOM 1372 C C . ASP A 1 179 ? 8.511 -7.326 9.307 1.00 89.12 179 ASP A C 1
ATOM 1374 O O . ASP A 1 179 ? 9.378 -6.683 8.691 1.00 89.12 179 ASP A O 1
ATOM 1378 N N . PRO A 1 180 ? 7.448 -6.719 9.868 1.00 88.31 180 PRO A N 1
ATOM 1379 C CA . PRO A 1 180 ? 7.212 -5.287 9.748 1.00 88.31 180 PRO A CA 1
ATOM 1380 C C . PRO A 1 180 ? 8.221 -4.431 10.531 1.00 88.31 180 PRO A C 1
ATOM 1382 O O . PRO A 1 180 ? 8.273 -3.219 10.309 1.00 88.31 180 PRO A O 1
ATOM 1385 N N . TYR A 1 181 ? 9.046 -5.039 11.399 1.00 86.31 181 TYR A N 1
ATOM 1386 C CA . TYR A 1 181 ? 9.967 -4.343 12.304 1.00 86.31 181 TYR A CA 1
ATOM 1387 C C . TYR A 1 181 ? 11.453 -4.673 12.118 1.00 86.31 181 TYR A C 1
ATOM 1389 O O . TYR A 1 181 ? 12.281 -3.996 12.725 1.00 86.31 181 TYR A O 1
ATOM 1397 N N . SER A 1 182 ? 11.831 -5.608 11.238 1.00 83.00 182 SER A N 1
ATOM 1398 C CA . SER A 1 182 ? 13.244 -5.914 10.931 1.00 83.00 182 SER A CA 1
ATOM 1399 C C . SER A 1 182 ? 14.098 -4.702 10.564 1.00 83.00 182 SER A C 1
ATOM 1401 O O . SER A 1 182 ? 15.324 -4.797 10.532 1.00 83.00 182 SER A O 1
ATOM 1403 N N . GLY A 1 183 ? 13.479 -3.597 10.136 1.00 82.19 183 GLY A N 1
ATOM 1404 C CA . GLY A 1 183 ? 14.157 -2.455 9.525 1.00 82.19 183 GLY A CA 1
ATOM 1405 C C . GLY A 1 183 ? 14.722 -2.761 8.132 1.00 82.19 183 GLY A C 1
ATOM 1406 O O . GLY A 1 183 ? 14.880 -1.843 7.333 1.00 82.19 183 GLY A O 1
ATOM 1407 N N . LYS A 1 184 ? 14.940 -4.037 7.786 1.00 87.75 184 LYS A N 1
ATOM 1408 C CA . LYS A 1 184 ? 15.491 -4.496 6.507 1.00 87.75 184 LYS A CA 1
ATOM 1409 C C . LYS A 1 184 ? 14.703 -3.945 5.325 1.00 87.75 184 LYS A C 1
ATOM 1411 O O . LYS A 1 184 ? 15.287 -3.315 4.449 1.00 87.75 184 LYS A O 1
ATOM 1416 N N . LEU A 1 185 ? 13.381 -4.130 5.308 1.00 86.31 185 LEU A N 1
ATOM 1417 C CA . LEU A 1 185 ? 12.560 -3.615 4.212 1.00 86.31 185 LEU A CA 1
ATOM 1418 C C . LEU A 1 185 ? 12.559 -2.078 4.167 1.00 86.31 185 LEU A C 1
ATOM 1420 O O . LEU A 1 185 ? 12.586 -1.502 3.083 1.00 86.31 185 LEU A O 1
ATOM 1424 N N . ALA A 1 186 ? 12.577 -1.404 5.321 1.00 87.75 186 ALA A N 1
ATOM 1425 C CA . ALA A 1 186 ? 12.637 0.055 5.373 1.00 87.75 186 ALA A CA 1
ATOM 1426 C C . ALA A 1 186 ? 13.949 0.597 4.775 1.00 87.75 186 ALA A C 1
ATOM 1428 O O . ALA A 1 186 ? 13.902 1.539 3.979 1.00 87.75 186 ALA A O 1
ATOM 1429 N N . THR A 1 187 ? 15.086 -0.027 5.097 1.00 91.38 187 THR A N 1
ATOM 1430 C CA . THR A 1 187 ? 16.406 0.287 4.528 1.00 91.38 187 THR A CA 1
ATOM 1431 C C . THR A 1 187 ? 16.432 0.034 3.025 1.00 91.38 187 THR A C 1
ATOM 1433 O O . THR A 1 187 ? 16.728 0.947 2.260 1.00 91.38 187 THR A O 1
ATOM 1436 N N . LEU A 1 188 ? 16.022 -1.162 2.590 1.00 92.75 188 LEU A N 1
ATOM 1437 C CA . LEU A 1 188 ? 16.007 -1.539 1.175 1.00 92.75 188 LEU A CA 1
ATOM 1438 C C . LEU A 1 188 ? 15.096 -0.624 0.344 1.00 92.75 188 LEU A C 1
ATOM 1440 O O . LEU A 1 188 ? 15.426 -0.248 -0.774 1.00 92.75 188 LEU A O 1
ATOM 1444 N N . ARG A 1 189 ? 13.952 -0.215 0.897 1.00 91.38 189 ARG A N 1
ATOM 1445 C CA . ARG A 1 189 ? 13.045 0.740 0.252 1.00 91.38 189 ARG A CA 1
ATOM 1446 C C . ARG A 1 189 ? 13.679 2.121 0.113 1.00 91.38 189 ARG A C 1
ATOM 1448 O O . ARG A 1 189 ? 13.488 2.767 -0.915 1.00 91.38 189 ARG A O 1
ATOM 1455 N N . LYS A 1 190 ? 14.386 2.591 1.146 1.00 92.94 190 LYS A N 1
ATOM 1456 C CA . LYS A 1 190 ? 15.096 3.872 1.093 1.00 92.94 190 LYS A CA 1
ATOM 1457 C C . LYS A 1 190 ? 16.167 3.833 0.005 1.00 92.94 190 LYS A C 1
ATOM 1459 O O . LYS A 1 190 ? 16.165 4.703 -0.853 1.00 92.94 190 LYS A O 1
ATOM 1464 N N . GLU A 1 191 ? 17.011 2.809 0.011 1.00 96.25 191 GLU A N 1
ATOM 1465 C CA . GLU A 1 191 ? 18.049 2.588 -1.001 1.00 96.25 191 GLU A CA 1
ATOM 1466 C C . GLU A 1 191 ? 17.469 2.488 -2.422 1.00 96.25 191 GLU A C 1
ATOM 1468 O O . GLU A 1 191 ? 17.985 3.127 -3.335 1.00 96.25 191 GLU A O 1
ATOM 1473 N N . LEU A 1 192 ? 16.351 1.772 -2.613 1.00 96.31 192 LEU A N 1
ATOM 1474 C CA . LEU A 1 192 ? 15.648 1.730 -3.899 1.00 96.31 192 LEU A CA 1
ATOM 1475 C C . LEU A 1 192 ? 15.189 3.130 -4.333 1.00 96.31 192 LEU A C 1
ATOM 1477 O O . LEU A 1 192 ? 15.356 3.506 -5.490 1.00 96.31 192 LEU A O 1
ATOM 1481 N N . GLY A 1 193 ? 14.623 3.907 -3.407 1.00 94.88 193 GLY A N 1
ATOM 1482 C CA . GLY A 1 193 ? 14.241 5.296 -3.656 1.00 94.88 193 GLY A CA 1
ATOM 1483 C C . GLY A 1 193 ? 15.436 6.165 -4.045 1.00 94.88 193 GLY A C 1
ATOM 1484 O O . GLY A 1 193 ? 15.355 6.895 -5.030 1.00 94.88 193 GLY A O 1
ATOM 1485 N N . ASP A 1 194 ? 16.551 6.035 -3.325 1.00 96.94 194 ASP A N 1
ATOM 1486 C CA . ASP A 1 194 ? 17.790 6.761 -3.601 1.00 96.94 194 ASP A CA 1
ATOM 1487 C C . ASP A 1 194 ? 18.304 6.432 -5.017 1.00 96.94 194 ASP A C 1
ATOM 1489 O O . ASP A 1 194 ? 18.586 7.356 -5.775 1.00 96.94 194 ASP A O 1
ATOM 1493 N N . LEU A 1 195 ? 18.314 5.155 -5.430 1.00 97.62 195 LEU A N 1
ATOM 1494 C CA . LEU A 1 195 ? 18.709 4.736 -6.788 1.00 97.62 195 LEU A CA 1
ATOM 1495 C C . LEU A 1 195 ? 17.809 5.330 -7.881 1.00 97.62 195 LEU A C 1
ATOM 1497 O O . LEU A 1 195 ? 18.311 5.803 -8.899 1.00 97.62 195 LEU A O 1
ATOM 1501 N N . VAL A 1 196 ? 16.486 5.335 -7.676 1.00 96.38 196 VAL A N 1
ATOM 1502 C CA . VAL A 1 196 ? 15.546 5.941 -8.636 1.00 96.38 196 VAL A CA 1
ATOM 1503 C C . VAL A 1 196 ? 15.774 7.450 -8.728 1.00 96.38 196 VAL A C 1
ATOM 1505 O O . VAL A 1 196 ? 15.887 7.994 -9.822 1.00 96.38 196 VAL A O 1
ATOM 1508 N N . THR A 1 197 ? 15.906 8.144 -7.595 1.00 94.94 197 THR A N 1
ATOM 1509 C CA . THR A 1 197 ? 16.137 9.602 -7.593 1.00 94.94 197 THR A CA 1
ATOM 1510 C C . THR A 1 197 ? 17.517 10.015 -8.086 1.00 94.94 197 THR A C 1
ATOM 1512 O O . THR A 1 197 ? 17.666 11.113 -8.616 1.00 94.94 197 THR A O 1
ATOM 1515 N N . GLY A 1 198 ? 18.512 9.144 -7.926 1.00 96.75 198 GLY A N 1
ATOM 1516 C CA . GLY A 1 198 ? 19.873 9.334 -8.411 1.00 96.75 198 GLY A CA 1
ATOM 1517 C C . GLY A 1 198 ? 20.037 9.079 -9.909 1.00 96.75 198 GLY A C 1
ATOM 1518 O O . GLY A 1 198 ? 21.136 9.264 -10.423 1.00 96.75 198 GLY A O 1
ATOM 1519 N N . GLY A 1 199 ? 18.976 8.666 -10.615 1.00 96.38 199 GLY A N 1
ATOM 1520 C CA . GLY A 1 199 ? 19.047 8.357 -12.042 1.00 96.38 199 GLY A CA 1
ATOM 1521 C C . GLY A 1 199 ? 19.827 7.074 -12.333 1.00 96.38 199 GLY A C 1
ATOM 1522 O O . GLY A 1 199 ? 20.512 6.989 -13.349 1.00 96.38 199 GLY A O 1
ATOM 1523 N N . GLU A 1 200 ? 19.731 6.071 -11.453 1.00 98.19 200 GLU A N 1
ATOM 1524 C CA . GLU A 1 200 ? 20.398 4.771 -11.597 1.00 98.19 200 GLU A CA 1
ATOM 1525 C C . GLU A 1 200 ? 19.396 3.630 -11.896 1.00 98.19 200 GLU A C 1
ATOM 1527 O O . GLU A 1 200 ? 19.322 2.649 -11.142 1.00 98.19 200 GLU A O 1
ATOM 1532 N N . PRO A 1 201 ? 18.605 3.706 -12.989 1.00 97.31 201 PRO A N 1
ATOM 1533 C CA . PRO A 1 201 ? 17.452 2.829 -13.201 1.00 97.31 201 PRO A CA 1
ATOM 1534 C C . PRO A 1 201 ? 17.826 1.343 -13.302 1.00 97.31 201 PRO A C 1
ATOM 1536 O O . PRO A 1 201 ? 17.143 0.498 -12.727 1.00 97.31 201 PRO A O 1
ATOM 1539 N N . THR A 1 202 ? 18.951 1.000 -13.938 1.00 98.25 202 THR A N 1
ATOM 1540 C CA . THR A 1 202 ? 19.420 -0.395 -14.036 1.00 98.25 202 THR A CA 1
ATOM 1541 C C . THR A 1 202 ? 19.716 -1.003 -12.663 1.00 98.25 202 THR A C 1
ATOM 1543 O O . THR A 1 202 ? 19.353 -2.149 -12.394 1.00 98.25 202 THR A O 1
ATOM 1546 N N . ARG A 1 203 ? 20.344 -0.235 -11.761 1.00 98.38 203 ARG A N 1
ATOM 1547 C CA . ARG A 1 203 ? 20.628 -0.693 -10.393 1.00 98.38 203 ARG A CA 1
ATOM 1548 C C . ARG A 1 203 ? 19.351 -0.777 -9.564 1.00 98.38 203 ARG A C 1
ATOM 1550 O O . ARG A 1 203 ? 19.206 -1.729 -8.801 1.00 98.38 203 ARG A O 1
ATOM 1557 N N . ALA A 1 204 ? 18.423 0.165 -9.742 1.00 98.19 204 ALA A N 1
ATOM 1558 C CA . ALA A 1 204 ? 17.114 0.121 -9.097 1.00 98.19 204 ALA A CA 1
ATOM 1559 C C . ALA A 1 204 ? 16.339 -1.153 -9.481 1.00 98.19 204 ALA A C 1
ATOM 1561 O O . ALA A 1 204 ? 15.830 -1.837 -8.597 1.00 98.19 204 ALA A O 1
ATOM 1562 N N . ILE A 1 205 ? 16.310 -1.521 -10.770 1.00 98.25 205 ILE A N 1
ATOM 1563 C CA . ILE A 1 205 ? 15.658 -2.750 -11.262 1.00 98.25 205 ILE A CA 1
ATOM 156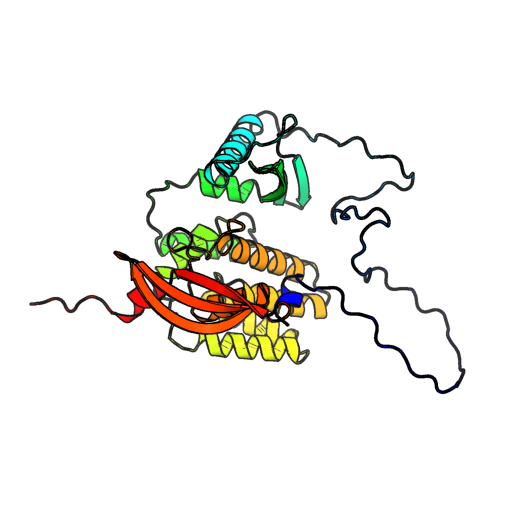4 C C . ILE A 1 205 ? 16.291 -4.001 -10.653 1.00 98.25 205 ILE A C 1
ATOM 1566 O O . ILE A 1 205 ? 15.573 -4.842 -10.109 1.00 98.25 205 ILE A O 1
ATOM 1570 N N . ALA A 1 206 ? 17.622 -4.111 -10.684 1.00 97.75 206 ALA A N 1
ATOM 1571 C CA . ALA A 1 206 ? 18.323 -5.254 -10.101 1.00 97.75 206 ALA A CA 1
ATOM 1572 C C . ALA A 1 206 ? 18.055 -5.384 -8.590 1.00 97.75 206 ALA A C 1
ATOM 1574 O O . ALA A 1 206 ? 17.786 -6.475 -8.087 1.00 97.75 206 ALA A O 1
ATOM 1575 N N . MET A 1 207 ? 18.069 -4.261 -7.866 1.00 97.50 207 MET A N 1
ATOM 1576 C CA . MET A 1 207 ? 17.738 -4.234 -6.444 1.00 97.50 207 MET A CA 1
ATOM 1577 C C . MET A 1 207 ? 16.289 -4.660 -6.194 1.00 97.50 207 MET A C 1
ATOM 1579 O O . MET A 1 207 ? 16.035 -5.507 -5.339 1.00 97.50 207 MET A O 1
ATOM 1583 N N . PHE A 1 208 ? 15.342 -4.098 -6.947 1.00 96.81 208 PHE A N 1
ATOM 1584 C CA . PHE A 1 208 ? 13.924 -4.415 -6.827 1.00 96.81 208 PHE A CA 1
ATOM 1585 C C . PHE A 1 208 ? 13.657 -5.910 -7.012 1.00 96.81 208 PHE A C 1
ATOM 1587 O O . PHE A 1 208 ? 12.952 -6.499 -6.198 1.00 96.81 208 PHE A O 1
ATOM 1594 N N . GLN A 1 209 ? 14.270 -6.545 -8.014 1.00 95.44 209 GLN A N 1
ATOM 1595 C CA . GLN A 1 209 ? 14.154 -7.990 -8.236 1.00 95.44 209 GLN A CA 1
ATOM 1596 C C . GLN A 1 209 ? 14.593 -8.805 -7.009 1.00 95.44 209 GLN A C 1
ATOM 1598 O O . GLN A 1 209 ? 13.941 -9.789 -6.663 1.00 95.44 209 GLN A O 1
ATOM 1603 N N . GLY A 1 210 ? 15.649 -8.371 -6.314 1.00 92.56 210 GLY A N 1
ATOM 1604 C CA . GLY A 1 210 ? 16.129 -9.023 -5.093 1.00 92.56 210 GLY A CA 1
ATOM 1605 C C . GLY A 1 210 ? 15.218 -8.839 -3.874 1.00 92.56 210 GLY A C 1
ATOM 1606 O O . GLY A 1 210 ? 15.226 -9.680 -2.976 1.00 92.56 210 GLY A O 1
ATOM 1607 N N . ILE A 1 211 ? 14.426 -7.763 -3.828 1.00 92.44 211 ILE A N 1
ATOM 1608 C CA . ILE A 1 211 ? 13.557 -7.447 -2.680 1.00 92.44 211 ILE A CA 1
ATOM 1609 C C . ILE A 1 211 ? 12.076 -7.724 -2.940 1.00 92.44 211 ILE A C 1
ATOM 1611 O O . ILE A 1 211 ? 11.286 -7.675 -2.001 1.00 92.44 211 ILE A O 1
ATOM 1615 N N . LEU A 1 212 ? 11.704 -8.037 -4.183 1.00 90.62 212 LEU A N 1
ATOM 1616 C CA . LEU A 1 212 ? 10.327 -8.267 -4.612 1.00 90.62 212 LEU A CA 1
ATOM 1617 C C . LEU A 1 212 ? 9.558 -9.246 -3.705 1.00 90.62 212 LEU A C 1
ATOM 1619 O O . LEU A 1 212 ? 8.443 -8.905 -3.312 1.00 90.62 212 LEU A O 1
ATOM 1623 N N . PRO A 1 213 ? 10.123 -10.390 -3.264 1.00 86.81 213 PRO A N 1
ATOM 1624 C CA . PRO A 1 213 ? 9.409 -11.300 -2.361 1.00 86.81 213 PRO A CA 1
ATOM 1625 C C . PRO A 1 213 ? 9.034 -10.682 -1.005 1.00 86.81 213 PRO A C 1
ATOM 1627 O O . PRO A 1 213 ? 8.093 -11.139 -0.365 1.00 86.81 213 PRO A O 1
ATOM 1630 N N . LEU A 1 214 ? 9.766 -9.653 -0.562 1.00 87.38 214 LEU A N 1
ATOM 1631 C CA . LEU A 1 214 ? 9.559 -8.972 0.720 1.00 87.38 214 LEU A CA 1
ATOM 1632 C C . LEU A 1 214 ? 8.566 -7.811 0.619 1.00 87.38 214 LEU A C 1
ATOM 1634 O O . LEU A 1 214 ? 8.121 -7.294 1.640 1.00 87.38 214 LEU A O 1
ATOM 1638 N N . CYS A 1 215 ? 8.275 -7.348 -0.597 1.00 89.12 215 CYS A N 1
ATOM 1639 C CA . CYS A 1 215 ? 7.534 -6.113 -0.813 1.00 89.12 215 CYS A CA 1
ATOM 1640 C C . CYS A 1 215 ? 6.416 -6.220 -1.851 1.00 89.12 215 CYS A C 1
ATOM 1642 O O . CYS A 1 215 ? 5.833 -5.200 -2.211 1.00 89.12 215 CYS A O 1
ATOM 1644 N N . LEU A 1 216 ? 6.079 -7.441 -2.274 1.00 92.25 216 LEU A N 1
ATOM 1645 C CA . LEU A 1 216 ? 5.042 -7.729 -3.265 1.00 92.25 216 LEU A CA 1
ATOM 1646 C C . LEU A 1 216 ? 3.678 -7.127 -2.895 1.00 92.25 216 LEU A C 1
ATOM 1648 O O . LEU A 1 216 ? 2.933 -6.672 -3.753 1.00 92.25 216 LEU A O 1
ATOM 1652 N N . ALA A 1 217 ? 3.364 -7.091 -1.600 1.00 93.00 217 ALA A N 1
ATOM 1653 C CA . ALA A 1 217 ? 2.125 -6.523 -1.081 1.00 93.00 217 ALA A CA 1
ATOM 1654 C C . ALA A 1 217 ? 2.189 -4.998 -0.845 1.00 93.00 217 ALA A C 1
ATOM 1656 O O . ALA A 1 217 ? 1.207 -4.414 -0.387 1.00 93.00 217 ALA A O 1
ATOM 1657 N N . SER A 1 218 ? 3.321 -4.335 -1.122 1.00 92.25 218 SER A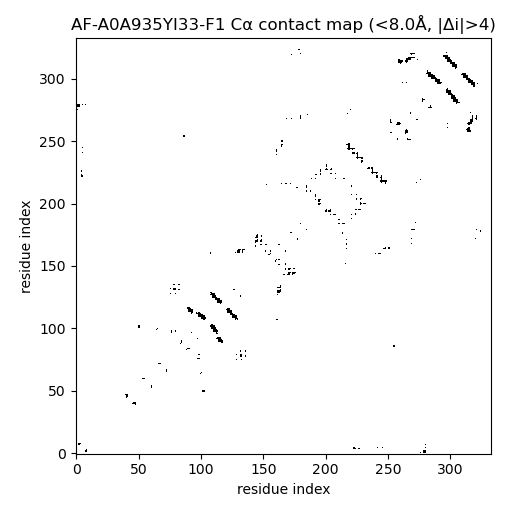 N 1
ATOM 1658 C CA . SER A 1 218 ? 3.527 -2.908 -0.851 1.00 92.25 218 SER A CA 1
ATOM 1659 C C . SER A 1 218 ? 3.435 -2.060 -2.130 1.00 92.25 218 SER A C 1
ATOM 1661 O O . SER A 1 218 ? 4.149 -2.331 -3.096 1.00 92.25 218 SER A O 1
ATOM 1663 N N . PRO A 1 219 ? 2.625 -0.984 -2.162 1.00 93.81 219 PRO A N 1
ATOM 1664 C CA . PRO A 1 219 ? 2.446 -0.179 -3.375 1.00 93.81 219 PRO A CA 1
ATOM 1665 C C . PRO A 1 219 ? 3.689 0.638 -3.766 1.00 93.81 219 PRO A C 1
ATOM 1667 O O . PRO A 1 219 ? 3.940 0.866 -4.949 1.00 93.81 219 PRO A O 1
ATOM 1670 N N . LEU A 1 220 ? 4.477 1.108 -2.793 1.00 92.81 220 LEU A N 1
ATOM 1671 C CA . LEU A 1 220 ? 5.539 2.087 -3.051 1.00 92.81 220 LEU A CA 1
ATOM 1672 C C . LEU A 1 220 ? 6.723 1.521 -3.865 1.00 92.81 220 LEU A C 1
ATOM 1674 O O . LEU A 1 220 ? 7.142 2.191 -4.809 1.00 92.81 220 LEU A O 1
ATOM 1678 N N . PRO A 1 221 ? 7.259 0.318 -3.585 1.00 94.75 221 PRO A N 1
ATOM 1679 C CA . PRO A 1 221 ? 8.305 -0.277 -4.422 1.00 94.75 221 PRO A CA 1
ATOM 1680 C C . PRO A 1 221 ? 7.880 -0.465 -5.882 1.00 94.75 221 PRO A C 1
ATOM 1682 O O . PRO A 1 221 ? 8.676 -0.211 -6.784 1.00 94.75 221 PRO A O 1
ATOM 1685 N N . HIS A 1 222 ? 6.614 -0.821 -6.126 1.00 96.31 222 HIS A N 1
ATOM 1686 C CA . HIS A 1 222 ? 6.060 -0.895 -7.479 1.00 96.31 222 HIS A CA 1
ATOM 1687 C C . HIS A 1 222 ? 6.004 0.478 -8.162 1.00 96.31 222 HIS A C 1
ATOM 1689 O O . HIS A 1 222 ? 6.407 0.604 -9.316 1.00 96.31 222 HIS A O 1
ATOM 1695 N N . ALA A 1 223 ? 5.587 1.528 -7.451 1.00 95.31 223 ALA A N 1
ATOM 1696 C CA . ALA A 1 223 ? 5.573 2.882 -8.005 1.00 95.31 223 ALA A CA 1
ATOM 1697 C C . ALA A 1 223 ? 6.988 3.383 -8.354 1.00 95.31 223 ALA A C 1
ATOM 1699 O O . ALA A 1 223 ? 7.191 3.982 -9.406 1.00 95.31 223 ALA A O 1
ATOM 1700 N N . LEU A 1 224 ? 7.975 3.106 -7.494 1.00 95.88 224 LEU A N 1
ATOM 1701 C CA . LEU A 1 224 ? 9.377 3.467 -7.727 1.00 95.88 224 LEU A CA 1
ATOM 1702 C C . LEU A 1 224 ? 9.953 2.752 -8.950 1.00 95.88 224 LEU A C 1
ATOM 1704 O O . LEU A 1 224 ? 10.574 3.387 -9.802 1.00 95.88 224 LEU A O 1
ATOM 1708 N N . ILE A 1 225 ? 9.733 1.439 -9.066 1.00 97.75 225 ILE A N 1
ATOM 1709 C CA . ILE A 1 225 ? 10.309 0.686 -10.178 1.00 97.75 225 ILE A CA 1
ATOM 1710 C C . ILE A 1 225 ? 9.626 0.978 -11.510 1.00 97.75 225 ILE A C 1
ATOM 1712 O O . ILE A 1 225 ? 10.279 0.936 -12.550 1.00 97.75 225 ILE A O 1
ATOM 1716 N N . ALA A 1 226 ? 8.347 1.358 -11.493 1.00 96.81 226 ALA A N 1
ATOM 1717 C CA . ALA A 1 226 ? 7.683 1.855 -12.686 1.00 96.81 226 ALA A CA 1
ATOM 1718 C C . ALA A 1 226 ? 8.390 3.087 -13.277 1.00 96.81 226 ALA A C 1
ATOM 1720 O O . ALA A 1 226 ? 8.483 3.207 -14.497 1.00 96.81 226 ALA A O 1
ATOM 1721 N N . THR A 1 227 ? 8.915 3.985 -12.434 1.00 96.31 227 THR A N 1
ATOM 1722 C CA . THR A 1 227 ? 9.744 5.113 -12.890 1.00 96.31 227 THR A CA 1
ATOM 1723 C C . THR A 1 227 ? 11.046 4.625 -13.515 1.00 96.31 227 THR A C 1
ATOM 1725 O O . THR A 1 227 ? 11.342 5.009 -14.638 1.00 96.31 227 THR A O 1
ATOM 1728 N N . ALA A 1 228 ? 11.767 3.712 -12.858 1.00 97.69 228 ALA A N 1
ATOM 1729 C CA . ALA A 1 228 ? 13.024 3.181 -13.392 1.00 97.69 228 ALA A CA 1
ATOM 1730 C C . ALA A 1 228 ? 12.859 2.478 -14.755 1.00 97.69 228 ALA A C 1
ATOM 1732 O O . ALA A 1 228 ? 13.679 2.672 -15.648 1.00 97.69 228 ALA A O 1
ATOM 1733 N N . TYR A 1 229 ? 11.794 1.687 -14.942 1.00 98.19 229 TYR A N 1
ATOM 1734 C CA . TYR A 1 229 ? 11.492 1.076 -16.242 1.00 98.19 229 TYR A CA 1
ATOM 1735 C C . TYR A 1 229 ? 11.150 2.123 -17.307 1.00 98.19 229 TYR A C 1
ATOM 1737 O O . TYR A 1 229 ? 11.615 2.016 -18.441 1.00 98.19 229 TYR A O 1
ATOM 1745 N N . ALA A 1 230 ? 10.386 3.156 -16.942 1.00 96.62 230 ALA A N 1
ATOM 1746 C CA . ALA A 1 230 ? 10.051 4.243 -17.856 1.00 96.62 230 ALA A CA 1
ATOM 1747 C C . ALA A 1 230 ? 11.296 5.027 -18.302 1.00 96.62 230 ALA A C 1
ATOM 1749 O O . ALA A 1 230 ? 11.409 5.344 -19.484 1.00 96.62 230 ALA A O 1
ATOM 1750 N N . ASP A 1 231 ? 12.246 5.271 -17.395 1.00 96.69 231 ASP A N 1
ATOM 1751 C CA . ASP A 1 231 ? 13.513 5.951 -17.697 1.00 96.69 231 ASP A CA 1
ATOM 1752 C C . ASP A 1 231 ? 14.384 5.160 -18.692 1.00 96.69 231 ASP A C 1
ATOM 1754 O O . ASP A 1 231 ? 15.163 5.748 -19.440 1.00 96.69 231 ASP A O 1
ATOM 1758 N N . LEU A 1 232 ? 14.229 3.832 -18.746 1.00 97.81 232 LEU A N 1
ATOM 1759 C CA . LEU A 1 232 ? 14.879 2.960 -19.734 1.00 97.81 232 LEU A CA 1
ATOM 1760 C C . LEU A 1 232 ? 14.064 2.763 -21.023 1.00 97.81 232 LEU A C 1
ATOM 1762 O O . LEU A 1 232 ? 14.498 2.030 -21.910 1.00 97.81 232 LEU A O 1
ATOM 1766 N N . GLY A 1 233 ? 12.888 3.383 -21.139 1.00 97.06 233 GLY A N 1
ATOM 1767 C CA . GLY A 1 233 ? 11.993 3.212 -22.285 1.00 97.06 233 GLY A CA 1
ATOM 1768 C C . GLY A 1 233 ? 11.219 1.887 -22.305 1.00 97.06 233 GLY A C 1
ATOM 1769 O O . GLY A 1 233 ? 10.557 1.595 -23.299 1.00 97.06 233 GLY A O 1
ATOM 1770 N N . ASP A 1 234 ? 11.249 1.094 -21.228 1.00 97.56 234 ASP A N 1
ATOM 1771 C CA . ASP A 1 234 ? 10.439 -0.123 -21.092 1.00 97.56 234 ASP A CA 1
ATOM 1772 C C . ASP A 1 234 ? 9.030 0.233 -20.588 1.00 97.56 234 ASP A C 1
ATOM 1774 O O . ASP A 1 234 ? 8.692 0.094 -19.407 1.00 97.56 234 ASP A O 1
ATOM 1778 N N . SER A 1 235 ? 8.200 0.742 -21.503 1.00 93.38 235 SER A N 1
ATOM 1779 C CA . SER A 1 235 ? 6.830 1.170 -21.200 1.00 93.38 235 SER A CA 1
ATOM 1780 C C . SER A 1 235 ? 5.970 0.034 -20.652 1.00 93.38 235 SER A C 1
ATOM 1782 O O . SER A 1 235 ? 5.246 0.237 -19.682 1.00 93.38 235 SER A O 1
ATOM 1784 N N . ARG A 1 236 ? 6.105 -1.181 -21.194 1.00 93.12 236 ARG A N 1
ATOM 1785 C CA . ARG A 1 236 ? 5.314 -2.345 -20.774 1.00 93.12 236 ARG A CA 1
ATOM 1786 C C . ARG A 1 236 ? 5.564 -2.703 -19.309 1.00 93.12 236 ARG A C 1
ATOM 1788 O O . ARG A 1 236 ? 4.610 -2.913 -18.557 1.00 93.12 236 ARG A O 1
ATOM 1795 N N . SER A 1 237 ? 6.827 -2.783 -18.889 1.00 95.00 237 SER A N 1
ATOM 1796 C CA . SER A 1 237 ? 7.161 -3.065 -17.487 1.00 95.00 237 SER A CA 1
ATOM 1797 C C . SER A 1 237 ? 6.770 -1.906 -16.572 1.00 95.00 237 SER A C 1
ATOM 1799 O O . SER A 1 237 ? 6.288 -2.135 -15.458 1.00 95.00 237 SER A O 1
ATOM 1801 N N . ALA A 1 238 ? 6.916 -0.665 -17.048 1.00 95.00 238 ALA A N 1
ATOM 1802 C CA . ALA A 1 238 ? 6.471 0.512 -16.315 1.00 95.00 238 ALA A CA 1
ATOM 1803 C C . ALA A 1 238 ? 4.955 0.483 -16.057 1.00 95.00 238 ALA A C 1
ATOM 1805 O O . ALA A 1 238 ? 4.534 0.624 -14.910 1.00 95.00 238 ALA A O 1
ATOM 1806 N N . ASP A 1 239 ? 4.141 0.235 -17.084 1.00 88.75 239 ASP A N 1
ATOM 1807 C CA . ASP A 1 239 ? 2.678 0.193 -16.986 1.00 88.75 239 ASP A CA 1
ATOM 1808 C C . ASP A 1 239 ? 2.197 -0.946 -16.091 1.00 88.75 239 ASP A C 1
ATOM 1810 O O . ASP A 1 239 ? 1.359 -0.729 -15.210 1.00 88.75 239 ASP A O 1
ATOM 1814 N N . ARG A 1 240 ? 2.813 -2.130 -16.207 1.00 93.62 240 ARG A N 1
ATOM 1815 C CA . ARG A 1 240 ? 2.557 -3.248 -15.291 1.00 93.62 240 ARG A CA 1
ATOM 1816 C C . ARG A 1 240 ? 2.744 -2.821 -13.836 1.00 93.62 240 ARG A C 1
ATOM 1818 O O . ARG A 1 240 ? 1.881 -3.068 -12.997 1.00 93.62 240 ARG A O 1
ATOM 1825 N N . HIS A 1 241 ? 3.868 -2.190 -13.513 1.00 95.94 241 HIS A N 1
ATOM 1826 C CA . HIS A 1 241 ? 4.156 -1.801 -12.136 1.00 95.94 241 HIS A CA 1
ATOM 1827 C C . HIS A 1 241 ? 3.329 -0.605 -11.651 1.00 95.94 241 HIS A C 1
ATOM 1829 O O . HIS A 1 241 ? 2.975 -0.578 -10.472 1.00 95.94 241 HIS A O 1
ATOM 1835 N N . ARG A 1 242 ? 2.931 0.322 -12.533 1.00 93.88 242 ARG A N 1
ATOM 1836 C CA . ARG A 1 242 ? 1.936 1.362 -12.205 1.00 93.88 242 ARG A CA 1
ATOM 1837 C C . ARG A 1 242 ? 0.604 0.741 -11.816 1.00 93.88 242 ARG A C 1
ATOM 1839 O O . ARG A 1 242 ? 0.062 1.105 -10.775 1.00 93.88 242 ARG A O 1
ATOM 1846 N N . HIS A 1 243 ? 0.121 -0.228 -12.598 1.00 90.75 243 HIS A N 1
ATOM 1847 C CA . HIS A 1 243 ? -1.117 -0.948 -12.297 1.00 90.75 243 HIS A CA 1
ATOM 1848 C C . HIS A 1 243 ? -1.046 -1.626 -10.930 1.00 90.75 243 HIS A C 1
ATOM 1850 O O . HIS A 1 243 ? -1.929 -1.429 -10.101 1.00 90.75 243 HIS A O 1
ATOM 1856 N N . LEU A 1 244 ? 0.032 -2.367 -10.655 1.00 94.25 244 LEU A N 1
ATOM 1857 C CA . LEU A 1 244 ? 0.224 -3.030 -9.360 1.00 94.25 244 LEU A CA 1
ATOM 1858 C C . LEU A 1 244 ? 0.257 -2.028 -8.197 1.00 94.25 244 LEU A C 1
ATOM 1860 O O . LEU A 1 244 ? -0.419 -2.229 -7.188 1.00 94.25 244 LEU A O 1
ATOM 1864 N N . ALA A 1 245 ? 0.995 -0.925 -8.347 1.00 94.50 245 ALA A N 1
ATOM 1865 C CA . ALA A 1 245 ? 1.061 0.125 -7.337 1.00 94.50 245 ALA A CA 1
ATOM 1866 C C . ALA A 1 245 ? -0.316 0.753 -7.068 1.00 94.50 245 ALA A C 1
ATOM 1868 O O . ALA A 1 245 ? -0.693 0.938 -5.911 1.00 94.50 245 ALA A O 1
ATOM 1869 N N . GLN A 1 246 ? -1.078 1.051 -8.123 1.00 90.12 246 GLN A N 1
ATOM 1870 C CA . GLN A 1 246 ? -2.414 1.634 -8.021 1.00 90.12 246 GLN A CA 1
ATOM 1871 C C . GLN A 1 246 ? -3.424 0.655 -7.416 1.00 90.12 246 GLN A C 1
ATOM 1873 O O . GLN A 1 246 ? -4.221 1.052 -6.565 1.00 90.12 246 GLN A O 1
ATOM 1878 N N . ALA A 1 247 ? -3.382 -0.618 -7.808 1.00 89.38 247 ALA A N 1
ATOM 1879 C CA . ALA A 1 247 ? -4.270 -1.642 -7.276 1.00 89.38 247 ALA A CA 1
ATOM 1880 C C . ALA A 1 247 ? -4.044 -1.840 -5.771 1.00 89.38 247 ALA A C 1
ATOM 1882 O O . ALA A 1 247 ? -4.994 -1.771 -4.993 1.00 89.38 247 ALA A O 1
ATOM 1883 N N . LEU A 1 248 ? -2.784 -1.965 -5.339 1.00 94.00 248 LEU A N 1
ATOM 1884 C CA . LEU A 1 248 ? -2.423 -2.047 -3.921 1.00 94.00 248 LEU A CA 1
ATOM 1885 C C . LEU A 1 248 ? -2.803 -0.768 -3.164 1.00 94.00 248 LEU A C 1
ATOM 1887 O O . LEU A 1 248 ? -3.371 -0.852 -2.080 1.00 94.00 248 LEU A O 1
ATOM 1891 N N . LEU A 1 249 ? -2.581 0.420 -3.731 1.00 91.62 249 LEU A N 1
ATOM 1892 C CA . LEU A 1 249 ? -2.985 1.673 -3.085 1.00 91.62 249 LEU A CA 1
ATOM 1893 C C . LEU A 1 249 ? -4.511 1.769 -2.915 1.00 91.62 249 LEU A C 1
ATOM 1895 O O . LEU A 1 249 ? -4.990 2.226 -1.879 1.00 91.62 249 LEU A O 1
ATOM 1899 N N . THR A 1 250 ? -5.277 1.289 -3.896 1.00 89.38 250 THR A N 1
ATOM 1900 C CA . THR A 1 250 ? -6.750 1.283 -3.857 1.00 89.38 250 THR A CA 1
ATOM 1901 C C . THR A 1 250 ? -7.283 0.413 -2.719 1.00 89.38 250 THR A C 1
ATOM 1903 O O . THR A 1 250 ? -8.273 0.767 -2.085 1.00 89.38 250 THR A O 1
ATOM 1906 N N . THR A 1 251 ? -6.604 -0.688 -2.382 1.00 90.56 251 THR A N 1
ATOM 1907 C CA . THR A 1 251 ? -6.985 -1.503 -1.211 1.00 90.56 251 THR A CA 1
ATOM 1908 C C . THR A 1 251 ? -6.810 -0.763 0.116 1.00 90.56 251 THR A C 1
ATOM 1910 O O . THR A 1 251 ? -7.534 -1.034 1.068 1.00 90.56 251 THR A O 1
ATOM 1913 N N . MET A 1 252 ? -5.895 0.209 0.175 1.00 90.75 252 MET A N 1
ATOM 1914 C CA . MET A 1 252 ? -5.656 1.034 1.362 1.00 90.75 252 MET A CA 1
ATOM 1915 C C . MET A 1 252 ? -6.618 2.227 1.438 1.00 90.75 252 MET A C 1
ATOM 1917 O O . MET A 1 252 ? -6.789 2.813 2.501 1.00 90.75 252 MET A O 1
ATOM 1921 N N . GLN A 1 253 ? -7.243 2.614 0.325 1.00 86.75 253 GLN A N 1
ATOM 1922 C CA . GLN A 1 253 ? -8.201 3.722 0.251 1.00 86.75 253 GLN A CA 1
ATOM 1923 C C . GLN A 1 253 ? -9.449 3.293 -0.526 1.00 86.75 253 GLN A C 1
ATOM 1925 O O . GLN A 1 253 ? -9.700 3.786 -1.627 1.00 86.75 253 GLN A O 1
ATOM 1930 N N . PRO A 1 254 ? -10.232 2.353 0.026 1.00 77.12 254 PRO A N 1
ATOM 1931 C CA . PRO A 1 254 ? -11.381 1.798 -0.676 1.00 77.12 254 PRO A CA 1
ATOM 1932 C C . PRO A 1 254 ? -12.516 2.811 -0.875 1.00 77.12 254 PRO A C 1
ATOM 1934 O O . PRO A 1 254 ? -13.315 2.676 -1.802 1.00 77.12 254 PRO A O 1
ATOM 1937 N N . GLU A 1 255 ? -12.583 3.819 -0.003 1.00 82.25 255 GLU A N 1
ATOM 1938 C CA . GLU A 1 255 ? -13.654 4.807 0.086 1.00 82.25 255 GLU A CA 1
ATOM 1939 C C . GLU A 1 255 ? -13.076 6.209 0.369 1.00 82.25 255 GLU A C 1
ATOM 1941 O O . GLU A 1 255 ? -12.000 6.322 0.966 1.00 82.25 255 GLU A O 1
ATOM 1946 N N . PRO A 1 256 ? -13.778 7.298 -0.007 1.00 80.31 256 PRO A N 1
ATOM 1947 C CA . PRO A 1 256 ? -13.303 8.676 0.195 1.00 80.31 256 PRO A CA 1
ATOM 1948 C C . PRO A 1 256 ? -13.036 9.079 1.657 1.00 80.31 256 PRO A C 1
ATOM 1950 O O . PRO A 1 256 ? -12.292 10.033 1.926 1.00 80.31 256 PRO A O 1
ATOM 1953 N N . ASP A 1 257 ? -13.668 8.393 2.606 1.00 88.00 257 ASP A N 1
ATOM 1954 C CA . ASP A 1 257 ? -13.550 8.616 4.046 1.00 88.00 257 ASP A CA 1
ATOM 1955 C C . ASP A 1 257 ? -12.748 7.528 4.775 1.00 88.00 257 ASP A C 1
ATOM 1957 O O . ASP A 1 257 ? -12.710 7.513 6.009 1.00 88.00 257 ASP A O 1
ATOM 1961 N N . ALA A 1 258 ? -12.032 6.682 4.029 1.00 91.06 258 ALA A N 1
ATOM 1962 C CA . ALA A 1 258 ? -11.053 5.766 4.593 1.00 91.06 258 ALA A CA 1
ATOM 1963 C C . ALA A 1 258 ? -10.079 6.518 5.521 1.00 91.06 258 ALA A C 1
ATOM 1965 O O . ALA A 1 258 ? -9.541 7.582 5.199 1.00 91.06 258 ALA A O 1
ATOM 1966 N N . GLY A 1 259 ? -9.888 5.970 6.715 1.00 95.81 259 GLY A N 1
ATOM 1967 C CA . GLY A 1 259 ? -9.025 6.503 7.757 1.00 95.81 259 GLY A CA 1
ATOM 1968 C C . GLY A 1 259 ? -9.572 7.736 8.473 1.00 95.81 259 GLY A C 1
ATOM 1969 O O . GLY A 1 259 ? -8.823 8.336 9.236 1.00 95.81 259 GLY A O 1
ATOM 1970 N N . ARG A 1 260 ? -10.828 8.158 8.259 1.00 96.44 260 ARG A N 1
ATOM 1971 C CA . ARG A 1 260 ? -11.412 9.327 8.955 1.00 96.44 260 ARG A CA 1
ATOM 1972 C C . ARG A 1 260 ? -12.086 8.998 10.289 1.00 96.44 260 ARG A C 1
ATOM 1974 O O . ARG A 1 260 ? -12.348 9.919 11.057 1.00 96.44 260 ARG A O 1
ATOM 1981 N N . SER A 1 261 ? -12.338 7.723 10.573 1.00 97.19 261 SER A N 1
ATOM 1982 C CA . SER A 1 261 ? -12.885 7.247 11.847 1.00 97.19 261 SER A CA 1
ATOM 1983 C C . SER A 1 261 ? -12.254 5.916 12.262 1.00 97.19 261 SER A C 1
ATOM 1985 O O . SER A 1 261 ? -11.525 5.291 11.489 1.00 97.19 261 SER A O 1
ATOM 1987 N N . VAL A 1 262 ? -12.560 5.473 13.481 1.00 97.06 262 VAL A N 1
ATOM 1988 C CA . VAL A 1 262 ? -12.135 4.180 14.038 1.00 97.06 262 VAL A CA 1
ATOM 1989 C C . VAL A 1 262 ? -12.674 3.011 13.204 1.00 97.06 262 VAL A C 1
ATOM 1991 O O . VAL A 1 262 ? -11.949 2.063 12.902 1.00 97.06 262 VAL A O 1
ATOM 1994 N N . GLU A 1 263 ? -13.935 3.084 12.789 1.00 95.25 263 GLU A N 1
ATOM 1995 C CA . GLU A 1 263 ? -14.628 2.055 12.005 1.00 95.25 263 GLU A CA 1
ATOM 1996 C C . GLU A 1 263 ? -14.016 1.926 10.610 1.00 95.25 263 GLU A C 1
ATOM 1998 O O . GLU A 1 263 ? -13.897 0.823 10.086 1.00 95.25 263 GLU A O 1
ATOM 2003 N N . LYS A 1 264 ? -13.569 3.052 10.046 1.00 95.00 264 LYS A N 1
ATOM 2004 C CA . LYS A 1 264 ? -12.968 3.127 8.713 1.00 95.00 264 LYS A CA 1
ATOM 2005 C C . LYS A 1 264 ? -11.442 3.182 8.735 1.00 95.00 264 LYS A C 1
ATOM 2007 O O . LYS A 1 264 ? -10.850 3.636 7.759 1.00 95.00 264 LYS A O 1
ATOM 2012 N N . ALA A 1 265 ? -10.790 2.772 9.825 1.00 96.75 265 ALA A N 1
ATOM 2013 C CA . ALA A 1 265 ? -9.331 2.814 9.905 1.00 96.75 265 ALA A CA 1
ATOM 2014 C C . ALA A 1 265 ? -8.680 1.970 8.793 1.00 96.75 265 ALA A C 1
ATOM 2016 O O . ALA A 1 265 ? -9.167 0.894 8.443 1.00 96.75 265 ALA A O 1
ATOM 2017 N N . ILE A 1 266 ? -7.583 2.472 8.230 1.00 96.50 266 ILE A N 1
ATOM 2018 C CA . ILE A 1 266 ? -6.935 1.871 7.058 1.00 96.50 266 ILE A CA 1
ATOM 2019 C C . ILE A 1 266 ? -5.975 0.778 7.491 1.00 96.50 266 ILE A C 1
ATOM 2021 O O . ILE A 1 266 ? -5.037 1.062 8.226 1.00 96.50 266 ILE A O 1
ATOM 2025 N N . LEU A 1 267 ? -6.153 -0.437 6.975 1.00 94.62 267 LEU A N 1
ATOM 2026 C CA . LEU A 1 267 ? -5.213 -1.531 7.204 1.00 94.62 267 LEU A CA 1
ATOM 2027 C C . LEU A 1 267 ? -3.830 -1.207 6.624 1.00 94.62 267 LEU A C 1
ATOM 2029 O O . LEU A 1 267 ? -3.664 -1.088 5.402 1.00 94.62 267 LEU A O 1
ATOM 2033 N N . THR A 1 268 ? -2.830 -1.145 7.497 1.00 94.94 268 THR A N 1
ATOM 2034 C CA . THR A 1 268 ? -1.423 -1.013 7.119 1.00 94.94 268 THR A CA 1
ATOM 2035 C C . THR A 1 268 ? -0.661 -2.276 7.490 1.00 94.94 268 THR A C 1
ATOM 2037 O O . THR A 1 268 ? -0.838 -2.868 8.550 1.00 94.94 268 THR A O 1
ATOM 2040 N N . LEU A 1 269 ? 0.193 -2.726 6.573 1.00 93.44 269 LEU A N 1
ATOM 2041 C CA . LEU A 1 269 ? 1.066 -3.878 6.797 1.00 93.44 269 LEU A CA 1
ATOM 2042 C C . LEU A 1 269 ? 2.436 -3.448 7.297 1.00 93.44 269 LEU A C 1
ATOM 2044 O O . LEU A 1 269 ? 3.160 -4.250 7.879 1.00 93.44 269 LEU A O 1
ATOM 2048 N N . PHE A 1 270 ? 2.804 -2.190 7.081 1.00 91.94 270 PHE A N 1
ATOM 2049 C CA . PHE A 1 270 ? 4.077 -1.657 7.525 1.00 91.94 270 PHE A CA 1
ATOM 2050 C C . PHE A 1 270 ? 3.911 -0.233 8.049 1.00 91.94 270 PHE A C 1
ATOM 2052 O O . PHE A 1 270 ? 3.171 0.538 7.436 1.00 91.94 270 PHE A O 1
ATOM 2059 N N . PRO A 1 271 ? 4.683 0.183 9.069 1.00 92.06 271 PRO A N 1
ATOM 2060 C CA . PRO A 1 271 ? 4.616 1.554 9.580 1.00 92.06 271 PRO A CA 1
ATOM 2061 C C . PRO A 1 271 ? 4.845 2.619 8.493 1.00 92.06 271 PRO A C 1
ATOM 2063 O O . PRO A 1 271 ? 4.213 3.668 8.469 1.00 92.06 271 PRO A O 1
ATOM 2066 N N . PHE A 1 272 ? 5.720 2.351 7.516 1.00 91.12 272 PHE A N 1
ATOM 2067 C CA . PHE A 1 272 ? 6.003 3.315 6.444 1.00 91.12 272 PHE A CA 1
ATOM 2068 C C . PHE A 1 272 ? 4.813 3.572 5.503 1.00 91.12 272 PHE A C 1
ATOM 2070 O O . PHE A 1 272 ? 4.817 4.577 4.784 1.00 91.12 272 PHE A O 1
ATOM 2077 N N . GLU A 1 273 ? 3.824 2.677 5.456 1.00 94.06 273 GLU A N 1
ATOM 2078 C CA . GLU A 1 273 ? 2.638 2.846 4.615 1.00 94.06 273 GLU A CA 1
ATOM 2079 C C . GLU A 1 273 ? 1.800 4.038 5.078 1.00 94.06 273 GLU A C 1
ATOM 2081 O O . GLU A 1 273 ? 1.350 4.822 4.245 1.00 94.06 273 GLU A O 1
ATOM 2086 N N . GLU A 1 274 ? 1.692 4.249 6.388 1.00 95.31 274 GLU A N 1
ATOM 2087 C CA . GLU A 1 274 ? 0.966 5.368 6.998 1.00 95.31 274 GLU A CA 1
ATOM 2088 C C . GLU A 1 274 ? 1.545 6.700 6.524 1.00 95.31 274 GLU A C 1
ATOM 2090 O O . GLU A 1 274 ? 0.853 7.526 5.929 1.00 95.31 274 GLU A O 1
ATOM 2095 N N . TYR A 1 275 ? 2.860 6.871 6.680 1.00 94.19 275 TYR A N 1
ATOM 2096 C CA . TYR A 1 275 ? 3.569 8.070 6.237 1.00 94.19 275 TYR A CA 1
ATOM 2097 C C . TYR A 1 275 ? 3.494 8.268 4.719 1.00 94.19 275 TYR A C 1
ATOM 2099 O O . TYR A 1 275 ? 3.398 9.405 4.252 1.00 94.19 275 TYR A O 1
ATOM 2107 N N . THR A 1 276 ? 3.505 7.178 3.946 1.00 91.19 276 THR A N 1
ATOM 2108 C CA . THR A 1 276 ? 3.342 7.234 2.486 1.00 91.19 276 THR A CA 1
ATOM 2109 C C . THR A 1 276 ? 1.964 7.788 2.122 1.00 91.19 276 THR A C 1
ATOM 2111 O O . THR A 1 276 ? 1.876 8.700 1.298 1.00 91.19 276 THR A O 1
ATOM 2114 N N . LEU A 1 277 ? 0.897 7.303 2.768 1.00 94.50 277 LEU A N 1
ATOM 2115 C CA . LEU A 1 277 ? -0.458 7.817 2.557 1.00 94.50 277 LEU A CA 1
ATOM 2116 C C . LEU A 1 277 ? -0.582 9.283 2.981 1.00 94.50 277 LEU A C 1
ATOM 2118 O O . LEU A 1 277 ? -1.160 10.083 2.245 1.00 94.50 277 LEU A O 1
ATOM 2122 N N . LEU A 1 278 ? 0.015 9.668 4.114 1.00 95.50 278 LEU A N 1
ATOM 2123 C CA . LEU A 1 278 ? 0.037 11.067 4.542 1.00 95.50 278 LEU A CA 1
ATOM 2124 C C . LEU A 1 278 ? 0.715 11.977 3.506 1.00 95.50 278 LEU A C 1
ATOM 2126 O O . LEU A 1 278 ? 0.181 13.047 3.214 1.00 95.50 278 LEU A O 1
ATOM 2130 N N . GLU A 1 279 ? 1.850 11.572 2.917 1.00 92.56 279 GLU A N 1
ATOM 2131 C CA . GLU A 1 279 ? 2.504 12.360 1.859 1.00 92.56 279 GLU A CA 1
ATOM 2132 C C . GLU A 1 279 ? 1.619 12.476 0.611 1.00 92.56 279 GLU A C 1
ATOM 2134 O O . GLU A 1 279 ? 1.482 13.577 0.062 1.00 92.56 279 GLU A O 1
ATOM 2139 N N . ILE A 1 280 ? 0.988 11.374 0.186 1.00 89.94 280 ILE A N 1
ATOM 2140 C CA . ILE A 1 280 ? 0.056 11.351 -0.954 1.00 89.94 280 ILE A CA 1
ATOM 2141 C C . ILE A 1 280 ? -1.077 12.357 -0.737 1.00 89.94 280 ILE A C 1
ATOM 2143 O O . ILE A 1 280 ? -1.351 13.179 -1.612 1.00 89.94 280 ILE A O 1
ATOM 2147 N N . TRP A 1 281 ? -1.668 12.373 0.455 1.00 92.62 281 TRP A N 1
ATOM 2148 C CA . TRP A 1 281 ? -2.737 13.303 0.818 1.00 92.62 281 TRP A CA 1
ATOM 2149 C C . TRP A 1 281 ? -2.265 14.722 1.154 1.00 92.62 281 TRP A C 1
ATOM 2151 O O . TRP A 1 281 ? -3.078 15.578 1.484 1.00 92.62 281 TRP A O 1
ATOM 2161 N N . GLY A 1 282 ? -0.961 15.006 1.089 1.00 95.31 282 GLY A N 1
ATOM 2162 C CA . GLY A 1 282 ? -0.432 16.338 1.383 1.00 95.31 282 GLY A CA 1
ATOM 2163 C C . GLY A 1 282 ? -0.433 16.711 2.865 1.00 95.31 282 GLY A C 1
ATOM 2164 O O . GLY A 1 282 ? -0.311 17.889 3.192 1.00 95.31 282 GLY A O 1
ATOM 2165 N N . TYR A 1 283 ? -0.530 15.739 3.765 1.00 97.50 283 TYR A N 1
ATOM 2166 C CA . TYR A 1 283 ? -0.440 15.953 5.202 1.00 97.50 283 TYR A CA 1
ATOM 2167 C C . TYR A 1 283 ? 1.016 15.916 5.702 1.00 97.50 283 TYR A C 1
ATOM 2169 O O . TYR A 1 283 ? 1.937 15.392 5.063 1.00 97.50 283 TYR A O 1
ATOM 2177 N N . ARG A 1 284 ? 1.244 16.506 6.875 1.00 97.12 284 ARG A N 1
ATOM 2178 C CA . ARG A 1 284 ? 2.403 16.233 7.737 1.00 97.12 284 ARG A CA 1
ATOM 2179 C C . ARG A 1 284 ? 1.901 15.800 9.114 1.00 97.12 284 ARG A C 1
ATOM 2181 O O . ARG A 1 284 ? 0.858 16.280 9.555 1.00 97.12 284 ARG A O 1
ATOM 2188 N N . LEU A 1 285 ? 2.648 14.918 9.770 1.00 97.94 285 LEU A N 1
ATOM 2189 C CA . LEU A 1 285 ? 2.346 14.457 11.122 1.00 97.94 285 LEU A CA 1
ATOM 2190 C C . LEU A 1 285 ? 2.611 15.576 12.142 1.00 97.94 285 LEU A C 1
ATOM 2192 O O . LEU A 1 285 ? 3.663 16.212 12.090 1.00 97.94 285 LEU A O 1
ATOM 2196 N N . GLU A 1 286 ? 1.669 15.808 13.055 1.00 98.12 286 GLU A N 1
ATOM 2197 C CA . GLU A 1 286 ? 1.856 16.655 14.242 1.00 98.12 286 GLU A CA 1
ATOM 2198 C C . GLU A 1 286 ? 2.046 15.800 15.500 1.00 98.12 286 GLU A C 1
ATOM 2200 O O . GLU A 1 286 ? 2.933 16.069 16.307 1.00 98.12 286 GLU A O 1
ATOM 2205 N N . ARG A 1 28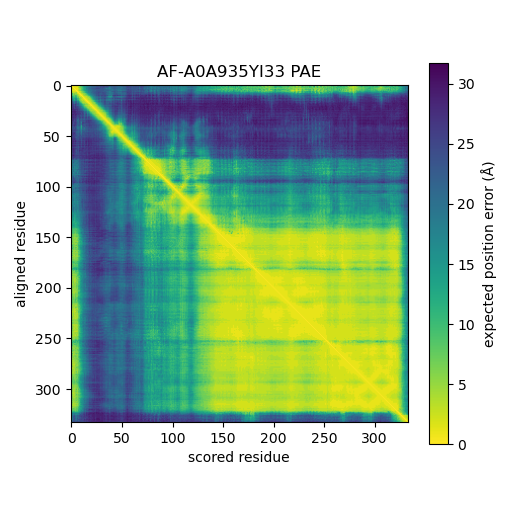7 ? 1.222 14.760 15.660 1.00 98.06 287 ARG A N 1
ATOM 2206 C CA . ARG A 1 287 ? 1.251 13.843 16.805 1.00 98.06 287 ARG A CA 1
ATOM 2207 C C . ARG A 1 287 ? 0.746 12.468 16.384 1.00 98.06 287 ARG A C 1
ATOM 2209 O O . ARG A 1 287 ? -0.136 12.373 15.539 1.00 98.06 287 ARG A O 1
ATOM 2216 N N . GLN A 1 288 ? 1.275 11.429 17.013 1.00 98.06 288 GLN A N 1
ATOM 2217 C CA . GLN A 1 288 ? 0.858 10.042 16.835 1.00 98.06 288 GLN A CA 1
ATOM 2218 C C . GLN A 1 288 ? 0.644 9.407 18.205 1.00 98.06 288 GLN A C 1
ATOM 2220 O O . GLN A 1 288 ? 1.393 9.692 19.142 1.00 98.06 288 GLN A O 1
ATOM 2225 N N . GLU A 1 289 ? -0.373 8.567 18.319 1.00 98.12 289 GLU A N 1
ATOM 2226 C CA . GLU A 1 289 ? -0.628 7.740 19.493 1.00 98.12 289 GLU A CA 1
ATOM 2227 C C . GLU A 1 289 ? -1.197 6.384 19.078 1.00 98.12 289 GLU A C 1
ATOM 2229 O O . GLU A 1 289 ? -1.861 6.274 18.050 1.00 98.12 289 GLU A O 1
ATOM 2234 N N . LEU A 1 290 ? -0.923 5.358 19.882 1.00 97.56 290 LEU A N 1
ATOM 2235 C CA . LEU A 1 290 ? -1.445 4.013 19.678 1.00 97.56 290 LEU A CA 1
ATOM 2236 C C . LEU A 1 290 ? -2.658 3.807 20.589 1.00 97.56 290 LEU A C 1
ATOM 2238 O O . LEU A 1 290 ? -2.517 3.761 21.813 1.00 97.56 290 LEU A O 1
ATOM 2242 N N . ASN A 1 291 ? -3.831 3.624 19.991 1.00 97.88 291 ASN A N 1
ATOM 2243 C CA . ASN A 1 291 ? -5.087 3.400 20.697 1.00 97.88 291 ASN A CA 1
ATOM 2244 C C . ASN A 1 291 ? -5.555 1.954 20.507 1.00 97.88 291 ASN A C 1
ATOM 2246 O O . ASN A 1 291 ? -5.582 1.430 19.396 1.00 97.88 291 ASN A O 1
ATOM 2250 N N . ARG A 1 292 ? -5.962 1.298 21.598 1.00 97.19 292 ARG A N 1
ATOM 2251 C CA . ARG A 1 292 ? -6.575 -0.037 21.545 1.00 97.19 292 ARG A CA 1
ATOM 2252 C C . ARG A 1 292 ? -8.091 0.083 21.582 1.00 97.19 292 ARG A C 1
ATOM 2254 O O . ARG A 1 292 ? -8.634 0.668 22.517 1.00 97.19 292 ARG A O 1
ATOM 2261 N N . VAL A 1 293 ? -8.764 -0.485 20.585 1.00 96.62 293 VAL A N 1
ATOM 2262 C CA . VAL A 1 293 ? -10.229 -0.505 20.481 1.00 96.62 293 VAL A CA 1
ATOM 2263 C C . VAL A 1 293 ? -10.680 -1.948 20.283 1.00 96.62 293 VAL A C 1
ATOM 2265 O O . VAL A 1 293 ? -10.604 -2.494 19.183 1.00 96.62 293 VAL A O 1
ATOM 2268 N N . GLY A 1 294 ? -11.123 -2.586 21.369 1.00 94.69 294 GLY A N 1
ATOM 2269 C CA . GLY A 1 294 ? -11.367 -4.029 21.381 1.00 94.69 294 GLY A CA 1
ATOM 2270 C C . GLY A 1 294 ? -10.072 -4.800 21.116 1.00 94.69 294 GLY A C 1
ATOM 2271 O O . GLY A 1 294 ? -9.069 -4.576 21.791 1.00 94.69 294 GLY A O 1
ATOM 2272 N N . GLU A 1 295 ? -10.090 -5.676 20.114 1.00 93.94 295 GLU A N 1
ATOM 2273 C CA . GLU A 1 295 ? -8.918 -6.452 19.676 1.00 93.94 295 GLU A CA 1
ATOM 2274 C C . GLU A 1 295 ? -8.023 -5.689 18.688 1.00 93.94 295 GLU A C 1
ATOM 2276 O O . GLU A 1 295 ? -6.931 -6.146 18.352 1.00 93.94 295 GLU A O 1
ATOM 2281 N N . ARG A 1 296 ? -8.463 -4.510 18.231 1.00 96.00 296 ARG A N 1
ATOM 2282 C CA . ARG A 1 296 ? -7.738 -3.718 17.237 1.00 96.00 296 ARG A CA 1
ATOM 2283 C C . ARG A 1 296 ? -6.724 -2.802 17.902 1.00 96.00 296 ARG A C 1
ATOM 2285 O O . ARG A 1 296 ? -7.005 -2.165 18.920 1.00 96.00 296 ARG A O 1
ATOM 2292 N N . SER A 1 297 ? -5.557 -2.701 17.280 1.00 97.44 297 SER A N 1
ATOM 2293 C CA . SER A 1 297 ? -4.532 -1.712 17.603 1.00 97.44 297 SER A CA 1
ATOM 2294 C C . SER A 1 297 ? -4.518 -0.669 16.494 1.00 97.44 297 SER A C 1
ATOM 2296 O O . SER A 1 297 ? -4.283 -1.011 15.338 1.00 97.44 297 SER A O 1
ATOM 2298 N N . LEU A 1 298 ? -4.828 0.579 16.838 1.00 98.31 298 LEU A N 1
ATOM 2299 C CA . LEU A 1 298 ? -4.994 1.668 15.886 1.00 98.31 298 LEU A CA 1
ATOM 2300 C C . LEU A 1 298 ? -3.945 2.748 16.118 1.00 98.31 298 LEU A C 1
ATOM 2302 O O . LEU A 1 298 ? -3.891 3.325 17.204 1.00 98.31 298 LEU A O 1
ATOM 2306 N N . ASP A 1 299 ? -3.190 3.078 15.081 1.00 98.06 299 ASP A N 1
ATOM 2307 C CA . ASP A 1 299 ? -2.363 4.275 15.069 1.00 98.06 299 ASP A CA 1
ATOM 2308 C C . ASP A 1 299 ? -3.235 5.479 14.713 1.00 98.06 299 ASP A C 1
ATOM 2310 O O . ASP A 1 299 ? -3.836 5.573 13.637 1.00 98.06 299 ASP A O 1
ATOM 2314 N N . VAL A 1 300 ? -3.329 6.407 15.662 1.00 98.44 300 VAL A N 1
ATOM 2315 C CA . VAL A 1 300 ? -4.100 7.640 15.553 1.00 98.44 300 VAL A CA 1
ATOM 2316 C C . VAL A 1 300 ? -3.132 8.786 15.316 1.00 98.44 300 VAL A C 1
ATOM 2318 O O . VAL A 1 300 ? -2.356 9.184 16.185 1.00 98.44 300 VAL A O 1
ATOM 2321 N N . MET A 1 301 ? -3.168 9.315 14.099 1.00 98.62 301 MET A N 1
ATOM 2322 C CA . MET A 1 301 ? -2.282 10.372 13.639 1.00 98.62 301 MET A CA 1
ATOM 2323 C C . MET A 1 301 ? -3.036 11.693 13.544 1.00 98.62 301 MET A C 1
ATOM 2325 O O . MET A 1 301 ? -3.924 11.872 12.710 1.00 98.62 301 MET A O 1
ATOM 2329 N N . HIS A 1 302 ? -2.641 12.652 14.372 1.00 98.56 302 HIS A N 1
ATOM 2330 C CA . HIS A 1 302 ? -3.027 14.048 14.230 1.00 98.56 302 HIS A CA 1
ATOM 2331 C C . HIS A 1 302 ? -2.133 14.687 13.178 1.00 98.56 302 HIS A C 1
ATOM 2333 O O . HIS A 1 302 ? -0.903 14.678 13.292 1.00 98.56 302 HIS A O 1
ATOM 2339 N N . VAL A 1 303 ? -2.752 15.231 12.140 1.00 98.56 303 VAL A N 1
ATOM 2340 C CA . VAL A 1 303 ? -2.059 15.704 10.948 1.00 98.56 303 VAL A CA 1
ATOM 2341 C C . VAL A 1 303 ? -2.518 17.097 10.556 1.00 98.56 303 VAL A C 1
ATOM 2343 O O . VAL A 1 303 ? -3.645 17.498 10.835 1.00 98.56 303 VAL A O 1
ATOM 2346 N N . ILE A 1 304 ? -1.654 17.816 9.847 1.00 98.31 304 ILE A N 1
ATOM 2347 C CA . ILE A 1 304 ? -1.961 19.129 9.277 1.00 98.31 304 ILE A CA 1
ATOM 2348 C C . ILE A 1 304 ? -1.663 19.137 7.781 1.00 98.31 304 ILE A C 1
ATOM 2350 O O . ILE A 1 304 ? -0.605 18.677 7.338 1.00 98.31 304 ILE A O 1
ATOM 2354 N N . HIS A 1 305 ? -2.619 19.609 6.983 1.00 98.00 305 HIS A N 1
ATOM 2355 C CA . HIS A 1 305 ? -2.463 19.708 5.540 1.00 98.00 305 HIS A CA 1
ATOM 2356 C C . HIS A 1 305 ? -1.424 20.788 5.228 1.00 98.00 305 HIS A C 1
ATOM 2358 O O . HIS A 1 305 ? -1.463 21.892 5.773 1.00 98.00 305 HIS A O 1
ATOM 2364 N N . ARG A 1 306 ? -0.453 20.464 4.373 1.00 96.44 306 ARG A N 1
ATOM 2365 C CA . ARG A 1 306 ? 0.731 21.306 4.149 1.00 96.44 306 ARG A CA 1
ATOM 2366 C C . ARG A 1 306 ? 0.401 22.636 3.482 1.00 96.44 306 ARG A C 1
ATOM 2368 O O . ARG A 1 306 ? 1.089 23.610 3.758 1.00 96.44 306 ARG A O 1
ATOM 2375 N N . GLU A 1 307 ? -0.615 22.658 2.625 1.00 95.31 307 GLU A N 1
ATOM 2376 C CA . GLU A 1 307 ? -0.980 23.840 1.834 1.00 95.31 307 GLU A CA 1
ATOM 2377 C C . GLU A 1 307 ? -2.084 24.668 2.504 1.00 95.31 307 GLU A C 1
ATOM 2379 O O . GLU A 1 307 ? -2.019 25.890 2.510 1.00 95.31 307 GLU A O 1
ATOM 2384 N N . THR A 1 308 ? -3.088 24.014 3.095 1.00 97.62 308 THR A N 1
ATOM 2385 C CA . THR A 1 308 ? -4.271 24.696 3.663 1.00 97.62 308 THR A CA 1
ATOM 2386 C C . THR A 1 308 ? -4.164 24.933 5.165 1.00 97.62 308 THR A C 1
ATOM 2388 O O . THR A 1 308 ? -4.989 25.644 5.728 1.00 97.62 308 THR A O 1
ATOM 2391 N N . HIS A 1 309 ? -3.178 24.321 5.828 1.00 97.38 309 HIS A N 1
ATOM 2392 C CA . HIS A 1 309 ? -3.029 24.313 7.285 1.00 97.38 309 HIS A CA 1
ATOM 2393 C C . HIS A 1 309 ? -4.230 23.730 8.055 1.00 97.38 309 HIS A C 1
ATOM 2395 O O . HIS A 1 309 ? -4.315 23.875 9.274 1.00 97.38 309 HIS A O 1
ATOM 2401 N N . GLU A 1 310 ? -5.134 23.026 7.369 1.00 98.00 310 GLU A N 1
ATOM 2402 C CA . GLU A 1 310 ? -6.261 22.331 7.987 1.00 98.00 310 GLU A CA 1
ATOM 2403 C C . GLU A 1 310 ? -5.769 21.141 8.817 1.00 98.00 310 GLU A C 1
ATOM 2405 O O . GLU A 1 310 ? -4.943 20.349 8.353 1.00 98.00 310 GLU A O 1
ATOM 2410 N N . ARG A 1 311 ? -6.287 20.999 10.040 1.00 98.38 311 ARG A N 1
ATOM 2411 C CA . ARG A 1 311 ? -5.986 19.865 10.918 1.00 98.38 311 ARG A CA 1
ATOM 2412 C C . ARG A 1 311 ? -6.997 18.745 10.738 1.00 98.38 311 ARG A C 1
ATOM 2414 O O . ARG A 1 311 ? -8.190 18.997 10.617 1.00 98.38 311 ARG A O 1
ATOM 2421 N N . ALA A 1 312 ? -6.520 17.511 10.797 1.00 98.06 312 ALA A N 1
ATOM 2422 C CA . ALA A 1 312 ? -7.349 16.319 10.742 1.00 98.06 312 ALA A CA 1
ATOM 2423 C C . ALA A 1 312 ? -6.784 15.212 11.640 1.00 98.06 312 ALA A C 1
ATOM 2425 O O . ALA A 1 312 ? -5.631 15.261 12.070 1.00 98.06 312 ALA A O 1
ATOM 2426 N N . VAL A 1 313 ? -7.604 14.193 11.892 1.00 98.38 313 VAL A N 1
ATOM 2427 C CA . VAL A 1 313 ? -7.182 12.935 12.516 1.00 98.38 313 VAL A CA 1
ATOM 2428 C C . VAL A 1 313 ? -7.278 11.826 11.473 1.00 98.38 313 VAL A C 1
ATOM 2430 O O . VAL A 1 313 ? -8.219 11.797 10.669 1.00 98.38 313 VAL A O 1
ATOM 2433 N N . ARG A 1 314 ? -6.274 10.951 11.442 1.00 98.19 314 ARG A N 1
ATOM 2434 C CA . ARG A 1 314 ? -6.237 9.762 10.593 1.00 98.19 314 ARG A CA 1
ATOM 2435 C C . ARG A 1 314 ? -6.046 8.515 11.438 1.00 98.19 314 ARG A C 1
ATOM 2437 O O . ARG A 1 314 ? -5.243 8.526 12.363 1.00 98.19 314 ARG A O 1
ATOM 2444 N N . TYR A 1 315 ? -6.797 7.474 11.105 1.00 98.38 315 TYR A N 1
ATOM 2445 C CA . TYR A 1 315 ? -6.799 6.195 11.802 1.00 98.38 315 TYR A CA 1
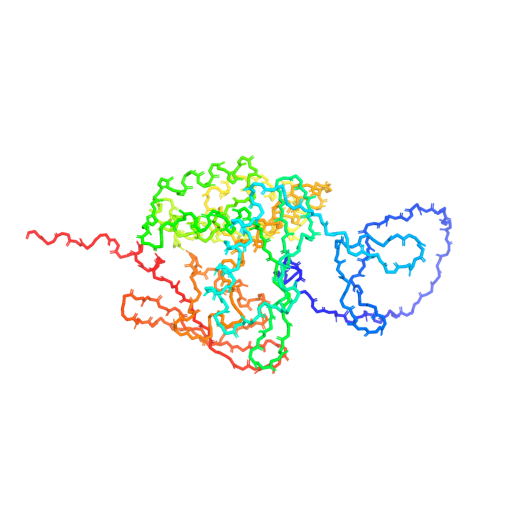ATOM 2446 C C . TYR A 1 315 ? -6.236 5.116 10.881 1.00 98.38 315 TYR A C 1
ATOM 2448 O O . TYR A 1 315 ? -6.756 4.896 9.782 1.00 98.38 315 TYR A O 1
ATOM 2456 N N . PHE A 1 316 ? -5.199 4.432 11.347 1.00 98.00 316 PHE A N 1
ATOM 2457 C CA . PHE A 1 316 ? -4.579 3.300 10.673 1.00 98.00 316 PHE A CA 1
ATOM 2458 C C . PHE A 1 316 ? -4.716 2.065 11.555 1.00 98.00 316 PHE A C 1
ATOM 2460 O O . PHE A 1 316 ? -4.472 2.122 12.755 1.00 98.00 316 PHE A O 1
ATOM 2467 N N . ASP A 1 317 ? -5.164 0.959 10.979 1.00 97.12 317 ASP A N 1
ATOM 2468 C CA . ASP A 1 317 ? -5.229 -0.324 11.657 1.00 97.12 317 ASP A CA 1
ATOM 2469 C C . ASP A 1 317 ? -3.880 -1.030 11.530 1.00 97.12 317 ASP A C 1
ATOM 2471 O O . ASP A 1 317 ? -3.522 -1.526 10.460 1.00 97.12 317 ASP A O 1
ATOM 2475 N N . VAL A 1 318 ? -3.156 -1.056 12.648 1.00 96.62 318 VAL A N 1
ATOM 2476 C CA . VAL A 1 318 ? -1.820 -1.643 12.793 1.00 96.62 318 VAL A CA 1
ATOM 2477 C C . VAL A 1 318 ? -1.873 -2.972 13.543 1.00 96.62 318 VAL A C 1
ATOM 2479 O O . VAL A 1 318 ? -0.862 -3.440 14.071 1.00 96.62 318 VAL A O 1
ATOM 2482 N N . THR A 1 319 ? -3.048 -3.603 13.629 1.00 95.31 319 THR A N 1
ATOM 2483 C CA . THR A 1 319 ? -3.249 -4.818 14.431 1.00 95.31 319 THR A CA 1
ATOM 2484 C C . THR A 1 319 ? -2.284 -5.929 14.032 1.00 95.31 319 THR A C 1
ATOM 2486 O O . THR A 1 319 ? -1.625 -6.488 14.907 1.00 95.31 319 THR A O 1
ATOM 2489 N N . SER A 1 320 ? -2.125 -6.192 12.728 1.00 91.44 320 SER A N 1
ATOM 2490 C CA . SER A 1 320 ? -1.190 -7.211 12.233 1.00 91.44 320 SER A CA 1
ATOM 2491 C C . SER A 1 320 ? 0.264 -6.879 12.561 1.00 91.44 320 SER A C 1
ATOM 2493 O O . SER A 1 320 ? 1.058 -7.764 12.870 1.00 91.44 320 SER A O 1
ATOM 2495 N N . ILE A 1 321 ? 0.621 -5.596 12.541 1.00 92.12 321 ILE A N 1
ATOM 2496 C CA . ILE A 1 321 ? 1.969 -5.139 12.869 1.00 92.12 321 ILE A CA 1
ATOM 2497 C C . ILE A 1 321 ? 2.264 -5.440 14.350 1.00 92.12 321 ILE A C 1
ATOM 2499 O O . ILE A 1 321 ? 3.281 -6.054 14.671 1.00 92.12 321 ILE A O 1
ATOM 2503 N N . ILE A 1 322 ? 1.349 -5.071 15.252 1.00 90.00 322 ILE A N 1
ATOM 2504 C CA . ILE A 1 322 ? 1.522 -5.225 16.705 1.00 90.00 322 ILE A CA 1
ATOM 2505 C C . ILE A 1 322 ? 1.451 -6.690 17.154 1.00 90.00 322 ILE A C 1
ATOM 2507 O O . ILE A 1 322 ? 2.214 -7.090 18.037 1.00 90.00 322 ILE A O 1
ATOM 2511 N N . SER A 1 323 ? 0.569 -7.500 16.561 1.00 85.12 323 SER A N 1
ATOM 2512 C CA . SER A 1 323 ? 0.413 -8.914 16.931 1.00 85.12 323 SER A CA 1
ATOM 2513 C C . SER A 1 323 ? 1.675 -9.733 16.661 1.00 85.12 323 SER A C 1
ATOM 2515 O O . SER A 1 323 ? 1.974 -10.667 17.401 1.00 85.12 323 SER A O 1
ATOM 2517 N N . THR A 1 324 ? 2.449 -9.358 15.641 1.00 72.94 324 THR A N 1
ATOM 2518 C CA . THR A 1 324 ? 3.678 -10.066 15.248 1.00 72.94 324 THR A CA 1
ATOM 2519 C C . THR A 1 324 ? 4.807 -9.874 16.271 1.00 72.94 324 THR A C 1
ATOM 2521 O O . THR A 1 324 ? 5.635 -10.760 16.469 1.00 72.94 324 THR A O 1
ATOM 2524 N N . THR A 1 325 ? 4.811 -8.752 16.995 1.00 61.34 325 THR A N 1
ATOM 2525 C CA . THR A 1 325 ? 5.861 -8.408 17.971 1.00 61.34 325 THR A CA 1
ATOM 2526 C C . THR A 1 325 ? 5.688 -9.100 19.322 1.00 61.34 325 THR A C 1
ATOM 2528 O O . THR A 1 325 ? 6.648 -9.210 20.081 1.00 61.34 325 THR A O 1
ATOM 2531 N N . GLN A 1 326 ? 4.485 -9.573 19.657 1.00 56.50 326 GLN A N 1
ATOM 2532 C CA . GLN A 1 326 ? 4.214 -10.121 20.993 1.00 56.50 326 GLN A CA 1
ATOM 2533 C C . GLN A 1 326 ? 4.667 -11.579 21.177 1.00 56.50 326 GLN A C 1
ATOM 2535 O O . GLN A 1 326 ? 4.663 -12.064 22.307 1.00 56.50 326 GLN A O 1
ATOM 2540 N N . GLY A 1 327 ? 5.112 -12.259 20.110 1.00 49.53 327 GLY A N 1
ATOM 2541 C CA . GLY A 1 327 ? 5.405 -13.694 20.140 1.00 49.53 327 GLY A CA 1
ATOM 2542 C C . GLY A 1 327 ? 4.169 -14.532 20.515 1.00 49.53 327 GLY A C 1
ATOM 2543 O O . GLY A 1 327 ? 3.126 -13.991 20.888 1.00 49.53 327 GLY A O 1
ATOM 2544 N N . PRO A 1 328 ?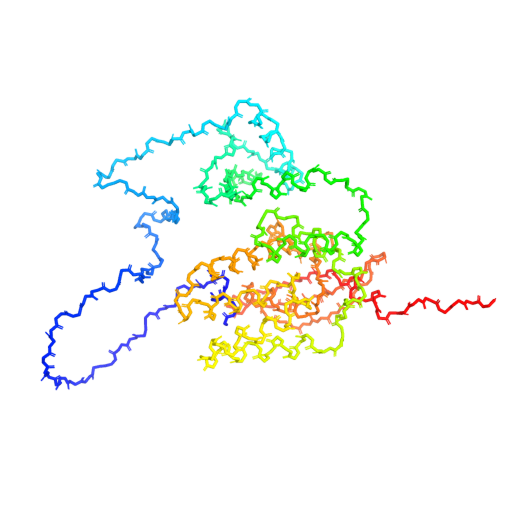 4.224 -15.871 20.420 1.00 49.66 328 PRO A N 1
ATOM 2545 C CA . PRO A 1 328 ? 3.196 -16.683 21.057 1.00 49.66 328 PRO A CA 1
ATOM 2546 C C . PRO A 1 328 ? 3.207 -16.378 22.566 1.00 49.66 328 PRO A C 1
ATOM 2548 O O . PRO A 1 328 ? 4.297 -16.300 23.144 1.00 49.66 328 PRO A O 1
ATOM 2551 N N . PRO A 1 329 ? 2.040 -16.220 23.226 1.00 46.78 329 PRO A N 1
ATOM 2552 C CA . PRO A 1 329 ? 2.009 -16.093 24.676 1.00 46.78 329 PRO A CA 1
ATOM 2553 C C . PRO A 1 329 ? 2.784 -17.270 25.267 1.00 46.78 329 PRO A C 1
ATOM 2555 O O . PRO A 1 329 ? 2.596 -18.414 24.838 1.00 46.78 329 PRO A O 1
ATOM 2558 N N . ALA A 1 330 ? 3.697 -16.987 26.201 1.00 42.53 330 ALA A N 1
ATOM 2559 C CA . ALA A 1 330 ? 4.457 -18.024 26.881 1.00 42.53 330 ALA A CA 1
ATOM 2560 C C . ALA A 1 330 ? 3.463 -19.072 27.390 1.00 42.53 330 ALA A C 1
ATOM 2562 O O . ALA A 1 330 ? 2.583 -18.743 28.190 1.00 42.53 330 ALA A O 1
ATOM 2563 N N . ARG A 1 331 ? 3.557 -20.309 26.878 1.00 42.41 331 ARG A N 1
ATOM 2564 C CA . ARG A 1 331 ? 2.729 -21.413 27.367 1.00 42.41 331 ARG A CA 1
ATOM 2565 C C . ARG A 1 331 ? 2.984 -21.505 28.863 1.00 42.41 331 ARG A C 1
ATOM 2567 O O . ARG A 1 331 ? 4.097 -21.819 29.279 1.00 42.41 331 ARG A O 1
ATOM 2574 N N . THR A 1 332 ? 1.985 -21.135 29.653 1.00 42.53 332 THR A N 1
ATOM 2575 C CA . THR A 1 332 ? 2.042 -21.310 31.098 1.00 42.53 332 THR A CA 1
ATOM 2576 C C . THR A 1 332 ? 2.052 -22.824 31.341 1.00 42.53 332 THR A C 1
ATOM 2578 O O . THR A 1 332 ? 1.232 -23.505 30.718 1.00 42.53 332 THR A O 1
ATOM 2581 N N . PRO A 1 333 ? 3.031 -23.355 32.095 1.00 55.41 333 PRO A N 1
ATOM 2582 C CA . PRO A 1 333 ? 3.222 -24.794 32.269 1.00 55.41 333 PRO A CA 1
ATOM 2583 C C . PRO A 1 333 ? 2.038 -25.493 32.937 1.00 55.41 333 PRO A C 1
ATOM 2585 O O . PRO A 1 333 ? 1.341 -24.838 33.748 1.00 55.41 333 PRO A O 1
#

Radius of gyration: 22.83 Å; Cα contacts (8 Å, |Δi|>4): 393; chains: 1; bounding box: 55×63×71 Å